Protein AF-A0A8J5SD14-F1 (afdb_monomer_lite)

Sequence (195 aa):
MPRPSCCPLAFASPPGALHLPRRRMASAPSRAFQLRLNPLTGDSEWLVVEETDGDGEASRSPPLPRQLLAATSYLDMLNDAARNSAFRRAIDAAITAPSSRVLDIGAGTGLLSMMAARALAAAGGETRGSVSACESYLPMGKLMRRVLRDNGMENKVKVIHKRSDELKFGHDLYSPADILVGSCFNPTATLDYWP

InterPro domains:
  IPR025799 Protein arginine N-methyltransferase [PTHR11006] (66-181)

Structure (mmCIF, N/CA/C/O backbone):
data_AF-A0A8J5SD14-F1
#
_entry.id   AF-A0A8J5SD14-F1
#
loop_
_atom_site.group_PDB
_atom_site.id
_atom_site.type_symbol
_atom_site.label_atom_id
_atom_site.label_alt_id
_atom_site.label_comp_id
_atom_site.label_asym_id
_atom_site.label_entity_id
_atom_site.label_seq_id
_atom_site.pdbx_PDB_ins_code
_atom_site.Cartn_x
_atom_site.Cartn_y
_atom_site.Cartn_z
_atom_site.occupancy
_atom_site.B_iso_or_equiv
_atom_site.auth_seq_id
_atom_site.auth_comp_id
_atom_site.auth_asym_id
_atom_site.auth_atom_id
_atom_site.pdbx_PDB_model_num
ATOM 1 N N . MET A 1 1 ? -29.979 -63.099 -18.973 1.00 47.84 1 MET A N 1
ATOM 2 C CA . MET A 1 1 ? -28.955 -63.475 -19.975 1.00 47.84 1 MET A CA 1
ATOM 3 C C . MET A 1 1 ? -29.628 -63.484 -21.335 1.00 47.84 1 MET A C 1
ATOM 5 O O . MET A 1 1 ? -30.674 -64.110 -21.445 1.00 47.84 1 MET A O 1
ATOM 9 N N . PRO A 1 2 ? -29.143 -62.668 -22.282 1.00 41.34 2 PRO A N 1
ATOM 10 C CA . PRO A 1 2 ? -28.244 -63.180 -23.321 1.00 41.34 2 PRO A CA 1
ATOM 11 C C . PRO A 1 2 ? -27.028 -62.261 -23.556 1.00 41.34 2 PRO A C 1
ATOM 13 O O . PRO A 1 2 ? -27.073 -61.065 -23.286 1.00 41.34 2 PRO A O 1
ATOM 16 N N . ARG A 1 3 ? -25.913 -62.837 -24.021 1.00 42.69 3 ARG A N 1
ATOM 17 C CA . ARG A 1 3 ? -24.699 -62.103 -24.421 1.00 42.69 3 ARG A CA 1
ATOM 18 C C . ARG A 1 3 ? -24.877 -61.537 -25.836 1.00 42.69 3 ARG A C 1
ATOM 20 O O . ARG A 1 3 ? -25.306 -62.305 -26.697 1.00 42.69 3 ARG A O 1
ATOM 27 N N . PRO A 1 4 ? -24.465 -60.293 -26.135 1.00 40.41 4 PRO A N 1
ATOM 28 C CA . PRO A 1 4 ? -24.284 -59.867 -27.509 1.00 40.41 4 PRO A CA 1
ATOM 29 C C . PRO A 1 4 ? -22.836 -60.089 -27.970 1.00 40.41 4 PRO A C 1
ATOM 31 O O . PRO A 1 4 ? -21.878 -59.555 -27.420 1.00 40.41 4 PRO A O 1
ATOM 34 N N . SER A 1 5 ? -22.756 -60.952 -28.978 1.00 42.19 5 SER A N 1
ATOM 35 C CA . SER A 1 5 ? -21.776 -61.095 -30.057 1.00 42.19 5 SER A CA 1
ATOM 36 C C . SER A 1 5 ? -20.749 -59.963 -30.250 1.00 42.19 5 SER A C 1
ATOM 38 O O . SER A 1 5 ? -21.114 -58.818 -30.509 1.00 42.19 5 SER A O 1
ATOM 40 N N . CYS A 1 6 ? -19.460 -60.327 -30.253 1.00 36.47 6 CYS A N 1
ATOM 41 C CA . CYS A 1 6 ? -18.374 -59.531 -30.833 1.00 36.47 6 CYS A CA 1
ATOM 42 C C . CYS A 1 6 ? -18.475 -59.542 -32.368 1.00 36.47 6 CYS A C 1
ATOM 44 O O . CYS A 1 6 ? -18.291 -60.590 -32.983 1.00 36.47 6 CYS A O 1
ATOM 46 N N . CYS A 1 7 ? -18.688 -58.378 -32.984 1.00 36.56 7 CYS A N 1
ATOM 47 C CA . CYS A 1 7 ? -18.379 -58.136 -34.396 1.00 36.56 7 CYS A CA 1
ATOM 48 C C . CYS A 1 7 ? -17.042 -57.378 -34.492 1.00 36.56 7 CYS A C 1
ATOM 50 O O . CYS A 1 7 ? -16.874 -56.387 -33.777 1.00 36.56 7 CYS A O 1
ATOM 52 N N . PRO A 1 8 ? -16.094 -57.786 -35.356 1.00 39.28 8 PRO A N 1
ATOM 53 C CA . PRO A 1 8 ? -14.848 -57.059 -35.543 1.00 39.28 8 PRO A CA 1
ATOM 54 C C . PRO A 1 8 ? -15.103 -55.883 -36.494 1.00 39.28 8 PRO A C 1
ATOM 56 O O . PRO A 1 8 ? -15.372 -56.081 -37.677 1.00 39.28 8 PRO A O 1
ATOM 59 N N . LEU A 1 9 ? -15.039 -54.650 -35.990 1.00 40.38 9 LEU A N 1
ATOM 60 C CA . LEU A 1 9 ? -15.003 -53.467 -36.850 1.00 40.38 9 LEU A CA 1
ATOM 61 C C . LEU A 1 9 ? -13.553 -53.197 -37.256 1.00 40.38 9 LEU A C 1
ATOM 63 O O . LEU A 1 9 ? -12.683 -52.964 -36.418 1.00 40.38 9 LEU A O 1
ATOM 67 N N . ALA A 1 10 ? -13.315 -53.276 -38.562 1.00 37.88 10 ALA A N 1
ATOM 68 C CA . ALA A 1 10 ? -12.058 -52.955 -39.212 1.00 37.88 10 ALA A CA 1
ATOM 69 C C . ALA A 1 10 ? -11.651 -51.497 -38.935 1.00 37.88 10 ALA A C 1
ATOM 71 O O . ALA A 1 10 ? -12.436 -50.572 -39.146 1.00 37.88 10 ALA A O 1
ATOM 72 N N . PHE A 1 11 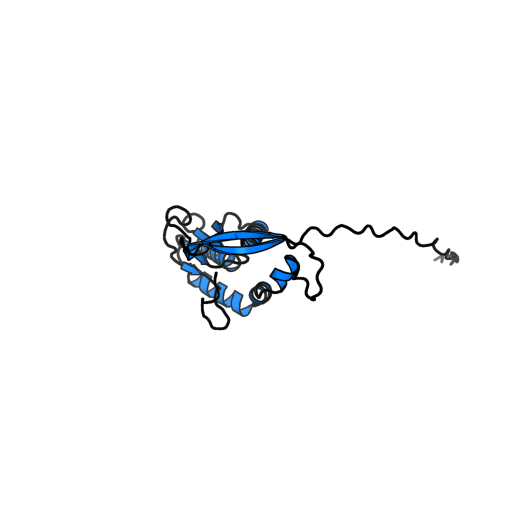? -10.410 -51.289 -38.492 1.00 35.28 11 PHE A N 1
ATOM 73 C CA . PHE A 1 11 ? -9.796 -49.965 -38.429 1.00 35.28 11 PHE A CA 1
ATOM 74 C C . PHE A 1 11 ? -9.414 -49.524 -39.846 1.00 35.28 11 PHE A C 1
ATOM 76 O O . PHE A 1 11 ? -8.509 -50.091 -40.455 1.00 35.28 11 PHE A O 1
ATOM 83 N N . ALA A 1 12 ? -10.098 -48.508 -40.367 1.00 41.50 12 ALA A N 1
ATOM 84 C CA . ALA A 1 12 ? -9.642 -47.772 -41.538 1.00 41.50 12 ALA A CA 1
ATOM 85 C C . ALA A 1 12 ? -8.604 -46.723 -41.098 1.00 41.50 12 ALA A C 1
ATOM 87 O O . ALA A 1 12 ? -8.858 -45.943 -40.179 1.00 41.50 12 ALA A O 1
ATOM 88 N N . SER A 1 13 ? -7.435 -46.708 -41.741 1.00 42.62 13 SER A N 1
ATOM 89 C CA . SER A 1 13 ? -6.399 -45.687 -41.530 1.00 42.62 13 SER A CA 1
ATOM 90 C C . SER A 1 13 ? -6.917 -44.288 -41.899 1.00 42.62 13 SER A C 1
ATOM 92 O O . SER A 1 13 ? -7.624 -44.158 -42.902 1.00 42.62 13 SER A O 1
ATOM 94 N N . PRO A 1 14 ? -6.566 -43.223 -41.153 1.00 44.38 14 PRO A N 1
ATOM 95 C CA . PRO A 1 14 ? -6.997 -41.874 -41.498 1.00 44.38 14 PRO A CA 1
ATOM 96 C C . PRO A 1 14 ? -6.269 -41.374 -42.761 1.00 44.38 14 PRO A C 1
ATOM 98 O O . PRO A 1 14 ? -5.087 -41.680 -42.949 1.00 44.38 14 PRO A O 1
ATOM 101 N N . PRO A 1 15 ? -6.940 -40.596 -43.632 1.00 42.03 15 PRO A N 1
ATOM 102 C CA . PRO A 1 15 ? -6.305 -39.983 -44.790 1.00 42.03 15 PRO A CA 1
ATOM 103 C C . PRO A 1 15 ? -5.309 -38.897 -44.354 1.00 42.03 15 PRO A C 1
ATOM 105 O O . PRO A 1 15 ? -5.473 -38.253 -43.318 1.00 42.03 15 PRO A O 1
ATOM 108 N N . GLY A 1 16 ? -4.251 -38.745 -45.155 1.00 40.22 16 GLY A N 1
ATOM 109 C CA . GLY A 1 16 ? -3.030 -38.001 -44.850 1.00 40.22 16 GLY A CA 1
ATOM 110 C C . GLY A 1 16 ? -3.217 -36.584 -44.303 1.00 40.22 16 GLY A C 1
ATOM 111 O O . GLY A 1 16 ? -4.113 -35.836 -44.692 1.00 40.22 16 GLY A O 1
ATOM 112 N N . ALA A 1 17 ? -2.303 -36.215 -43.405 1.00 43.94 17 ALA A N 1
ATOM 113 C CA . ALA A 1 17 ? -2.200 -34.892 -42.817 1.00 43.94 17 ALA A CA 1
ATOM 114 C C . ALA A 1 17 ? -2.016 -33.818 -43.902 1.00 43.94 17 ALA A C 1
ATOM 116 O O . ALA A 1 17 ? -0.954 -33.701 -44.513 1.00 43.94 17 ALA A O 1
ATOM 117 N N . LEU A 1 18 ? -3.044 -32.994 -44.103 1.00 43.66 18 LEU A N 1
ATOM 118 C CA . LEU A 1 18 ? -2.922 -31.732 -44.824 1.00 43.66 18 LEU A CA 1
ATOM 119 C C . LEU A 1 18 ? -1.996 -30.805 -44.021 1.00 43.66 18 LEU A C 1
ATOM 121 O O . LEU A 1 18 ? -2.358 -30.309 -42.954 1.00 43.66 18 LEU A O 1
ATOM 125 N N . HIS A 1 19 ? -0.779 -30.587 -44.521 1.00 43.84 19 HIS A N 1
ATOM 126 C CA . HIS A 1 19 ? 0.118 -29.546 -44.026 1.00 43.84 19 HIS A CA 1
ATOM 127 C C . HIS A 1 19 ? -0.488 -28.167 -44.318 1.00 43.84 19 HIS A C 1
ATOM 129 O O . HIS A 1 19 ? -0.375 -27.649 -45.428 1.00 43.84 19 HIS A O 1
ATOM 135 N N . LEU A 1 20 ? -1.119 -27.551 -43.313 1.00 42.06 20 LEU A N 1
ATOM 136 C CA . LEU A 1 20 ? -1.390 -26.117 -43.358 1.00 42.06 20 LEU A CA 1
ATOM 137 C C . LEU A 1 20 ? -0.058 -25.351 -43.283 1.00 42.06 20 LEU A C 1
ATOM 139 O O . LEU A 1 20 ? 0.741 -25.616 -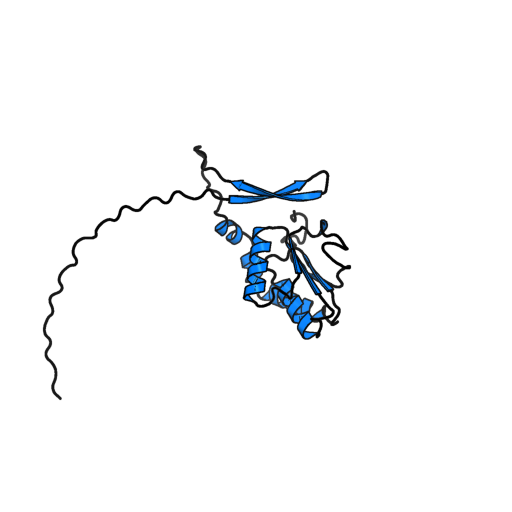42.378 1.00 42.06 20 LEU A O 1
ATOM 143 N N . PRO A 1 21 ? 0.189 -24.366 -44.164 1.00 38.66 21 PRO A N 1
ATOM 144 C CA . PRO A 1 21 ? 1.352 -23.507 -44.033 1.00 38.66 21 PRO A CA 1
ATOM 145 C C . PRO A 1 21 ? 1.216 -22.696 -42.742 1.00 38.66 21 PRO A C 1
ATOM 147 O O . PRO A 1 21 ? 0.260 -21.941 -42.544 1.00 38.66 21 PRO A O 1
ATOM 150 N N . ARG A 1 22 ? 2.185 -22.865 -41.840 1.00 46.81 22 ARG A N 1
ATOM 151 C CA . ARG A 1 22 ? 2.296 -22.098 -40.599 1.00 46.81 22 ARG A CA 1
ATOM 152 C C . ARG A 1 22 ? 2.549 -20.639 -40.977 1.00 46.81 22 ARG A C 1
ATOM 154 O O . ARG A 1 22 ? 3.673 -20.251 -41.283 1.00 46.81 22 ARG A O 1
ATOM 161 N N . ARG A 1 23 ? 1.484 -19.837 -41.003 1.00 42.69 23 ARG A N 1
ATOM 162 C CA . ARG A 1 23 ? 1.544 -18.395 -41.252 1.00 42.69 23 ARG A CA 1
ATOM 163 C C . ARG A 1 23 ? 2.490 -17.789 -40.211 1.00 42.69 23 ARG A C 1
ATOM 165 O O . ARG A 1 23 ? 2.174 -17.804 -39.022 1.00 42.69 23 ARG A O 1
ATOM 172 N N . ARG A 1 24 ? 3.665 -17.305 -40.638 1.00 45.25 24 ARG A N 1
ATOM 173 C CA . ARG A 1 24 ? 4.529 -16.463 -39.799 1.00 45.25 24 ARG A CA 1
ATOM 174 C C . ARG A 1 24 ? 3.684 -15.257 -39.396 1.00 45.25 24 ARG A C 1
ATOM 176 O O . ARG A 1 24 ? 3.379 -14.411 -40.232 1.00 45.25 24 ARG A O 1
ATOM 183 N N . MET A 1 25 ? 3.245 -15.217 -38.141 1.00 48.62 25 MET A N 1
ATOM 184 C CA . MET A 1 25 ? 2.795 -13.961 -37.563 1.00 48.62 25 MET A CA 1
ATOM 185 C C . MET A 1 25 ? 4.027 -13.072 -37.471 1.00 48.62 25 MET A C 1
ATOM 187 O O . MET A 1 25 ? 5.032 -13.491 -36.900 1.00 48.62 25 MET A O 1
ATOM 191 N N . ALA A 1 26 ? 3.965 -11.888 -38.078 1.00 52.38 26 ALA A N 1
ATOM 192 C CA . ALA A 1 26 ? 4.927 -10.840 -37.782 1.00 52.38 26 ALA A CA 1
ATOM 193 C C . ALA A 1 26 ? 4.910 -10.625 -36.262 1.00 52.38 26 ALA A C 1
ATOM 195 O O . ALA A 1 26 ? 3.835 -10.444 -35.679 1.00 52.38 26 ALA A O 1
ATOM 196 N N . SER A 1 27 ? 6.070 -10.737 -35.615 1.00 56.41 27 SER A N 1
ATOM 197 C CA . SER A 1 27 ? 6.222 -10.353 -34.217 1.00 56.41 27 SER A CA 1
ATOM 198 C C . SER A 1 27 ? 5.847 -8.879 -34.104 1.00 56.41 27 SER A C 1
ATOM 200 O O . SER A 1 27 ? 6.350 -8.041 -34.848 1.00 56.41 27 SER A O 1
ATOM 202 N N . ALA A 1 28 ? 4.916 -8.559 -33.206 1.00 54.84 28 ALA A N 1
ATOM 203 C CA . ALA A 1 28 ? 4.729 -7.172 -32.810 1.00 54.84 28 ALA A CA 1
ATOM 204 C C . ALA A 1 28 ? 6.035 -6.693 -32.151 1.00 54.84 28 ALA A C 1
ATOM 206 O O . ALA A 1 28 ? 6.620 -7.478 -31.395 1.00 54.84 28 ALA A O 1
ATOM 207 N N . PRO A 1 29 ? 6.489 -5.454 -32.413 1.00 56.19 29 PRO A N 1
ATOM 208 C CA . PRO A 1 29 ? 7.698 -4.934 -31.790 1.00 56.19 29 PRO A CA 1
ATOM 209 C C . PRO A 1 29 ? 7.571 -5.028 -30.267 1.00 56.19 29 PRO A C 1
ATOM 211 O O . PRO A 1 29 ? 6.524 -4.700 -29.691 1.00 56.19 29 PRO A O 1
ATOM 214 N N . SER A 1 30 ? 8.623 -5.532 -29.623 1.00 62.94 30 SER A N 1
ATOM 215 C CA . SER A 1 30 ? 8.698 -5.584 -28.167 1.00 62.94 30 SER A CA 1
ATOM 216 C C . SER A 1 30 ? 8.736 -4.149 -27.640 1.00 62.94 30 SER A C 1
ATOM 218 O O . SER A 1 30 ? 9.447 -3.291 -28.161 1.00 62.94 30 SER A O 1
ATOM 220 N N . ARG A 1 31 ? 7.888 -3.857 -26.651 1.00 69.81 31 ARG A N 1
ATOM 221 C CA . ARG A 1 31 ? 7.782 -2.534 -26.028 1.00 69.81 31 ARG A CA 1
ATOM 222 C C . ARG A 1 31 ? 8.265 -2.634 -24.595 1.00 69.81 31 ARG A C 1
ATOM 224 O O . ARG A 1 31 ? 7.604 -3.274 -23.773 1.00 69.81 31 ARG A O 1
ATOM 231 N N . ALA A 1 32 ? 9.380 -1.984 -24.300 1.00 70.50 32 ALA A N 1
ATOM 232 C CA . ALA A 1 32 ? 9.896 -1.827 -22.951 1.00 70.50 32 ALA A CA 1
ATOM 233 C C . ALA A 1 32 ? 9.471 -0.470 -22.372 1.00 70.50 32 ALA A C 1
ATOM 235 O O . ALA A 1 32 ? 9.240 0.494 -23.100 1.00 70.50 32 ALA A O 1
ATOM 236 N N . PHE A 1 33 ? 9.351 -0.397 -21.047 1.00 74.06 33 PHE A N 1
ATOM 237 C CA . PHE A 1 33 ? 9.114 0.855 -20.332 1.00 74.06 33 PHE A CA 1
ATOM 238 C C . PHE A 1 33 ? 10.381 1.217 -19.569 1.00 74.06 33 PHE A C 1
ATOM 240 O O . PHE A 1 33 ? 10.824 0.433 -18.730 1.00 74.06 33 PHE A O 1
ATOM 247 N N . GLN A 1 34 ? 10.936 2.394 -19.837 1.00 76.06 34 GLN A N 1
ATOM 248 C CA . GLN A 1 34 ? 12.103 2.910 -19.132 1.00 76.06 34 GLN A CA 1
ATOM 249 C C . GLN A 1 34 ? 11.709 4.130 -18.302 1.00 76.06 34 GLN A C 1
ATOM 251 O O . GLN A 1 34 ? 11.107 5.065 -18.830 1.00 76.06 34 GLN A O 1
ATOM 256 N N . LEU A 1 35 ? 12.067 4.118 -17.015 1.00 77.12 35 LEU A N 1
ATOM 257 C CA . LEU A 1 35 ? 11.948 5.294 -16.159 1.00 77.12 35 LEU A CA 1
ATOM 258 C C . LEU A 1 35 ? 13.106 6.241 -16.441 1.00 77.12 35 LEU A C 1
ATOM 260 O O . LEU A 1 35 ? 14.268 5.826 -16.445 1.00 77.12 35 LEU A O 1
ATOM 264 N N . ARG A 1 36 ? 12.796 7.511 -16.664 1.00 80.50 36 ARG A N 1
ATOM 265 C CA . ARG A 1 36 ? 13.777 8.583 -16.801 1.00 80.50 36 ARG A CA 1
ATOM 266 C C . ARG A 1 36 ? 13.498 9.626 -15.738 1.00 80.50 36 ARG A C 1
ATOM 268 O O . ARG A 1 36 ? 12.381 10.112 -15.631 1.00 80.50 36 ARG A O 1
ATOM 275 N N . LEU A 1 37 ? 14.525 9.952 -14.964 1.00 82.12 37 LEU A N 1
ATOM 276 C CA . LEU A 1 37 ? 14.473 11.018 -13.974 1.00 82.12 37 LEU A CA 1
ATOM 277 C C . LEU A 1 37 ? 14.949 12.321 -14.619 1.00 82.12 37 LEU A C 1
ATOM 279 O O . LEU A 1 37 ? 16.025 12.352 -15.224 1.00 82.12 37 LEU A O 1
ATOM 283 N N . ASN A 1 38 ? 14.173 13.392 -14.481 1.00 79.94 38 ASN A N 1
ATOM 284 C CA . ASN A 1 38 ? 14.598 14.726 -14.871 1.00 79.94 38 ASN A CA 1
ATOM 285 C C . ASN A 1 38 ? 15.589 15.268 -13.822 1.00 79.94 38 ASN A C 1
ATOM 287 O O . ASN A 1 38 ? 15.195 15.494 -12.678 1.00 79.94 38 ASN A O 1
ATOM 291 N N . PRO A 1 39 ? 16.861 15.530 -14.178 1.00 80.81 39 PRO A N 1
ATOM 292 C CA . PRO A 1 39 ? 17.869 15.953 -13.206 1.00 80.81 39 PRO A CA 1
ATOM 293 C C . PRO A 1 39 ? 17.658 17.380 -12.678 1.00 80.81 39 PRO A C 1
ATOM 295 O O . PRO A 1 39 ? 18.268 17.748 -11.680 1.00 80.81 39 PRO A O 1
ATOM 298 N N . LEU A 1 40 ? 16.835 18.195 -13.347 1.00 81.38 40 LEU A N 1
ATOM 299 C CA . LEU A 1 40 ? 16.580 19.585 -12.967 1.00 81.38 40 LEU A CA 1
ATOM 300 C C . LEU A 1 40 ? 15.342 19.726 -12.081 1.00 81.38 40 LEU A C 1
ATOM 302 O O . LEU A 1 40 ? 15.337 20.559 -11.179 1.00 81.38 40 LEU A O 1
ATOM 306 N N . THR A 1 41 ? 14.294 18.943 -12.349 1.00 82.88 41 THR A N 1
ATOM 307 C CA . THR A 1 41 ? 13.024 19.044 -11.610 1.00 82.88 41 THR A CA 1
ATOM 308 C C . THR A 1 41 ? 12.841 17.940 -10.575 1.00 82.88 41 THR A C 1
ATOM 310 O O . THR A 1 41 ? 12.064 18.117 -9.642 1.00 82.88 41 THR A O 1
ATOM 313 N N . GLY A 1 42 ? 13.551 16.817 -10.717 1.00 78.56 42 GLY A N 1
ATOM 314 C CA . GLY A 1 42 ? 13.334 15.609 -9.921 1.00 78.56 42 GLY A CA 1
ATOM 315 C C . GLY A 1 42 ? 12.095 14.809 -10.333 1.00 78.56 42 GLY A C 1
ATOM 316 O O . GLY A 1 42 ? 11.850 13.764 -9.746 1.00 78.56 42 GLY A O 1
ATOM 317 N N . ASP A 1 43 ? 11.331 15.264 -11.333 1.00 77.56 43 ASP A N 1
ATOM 318 C CA . ASP A 1 43 ? 10.158 14.535 -11.822 1.00 77.56 43 ASP A CA 1
ATOM 319 C C . ASP A 1 43 ? 10.573 13.352 -12.707 1.00 77.56 43 ASP A C 1
ATOM 321 O O . ASP A 1 43 ? 11.546 13.429 -13.466 1.00 77.56 43 ASP A O 1
ATOM 325 N N . SER A 1 44 ? 9.787 12.281 -12.671 1.00 80.50 44 SER A N 1
ATOM 326 C CA . SER A 1 44 ? 10.024 11.080 -13.466 1.00 80.50 44 SER A CA 1
ATOM 327 C C . SER A 1 44 ? 9.070 10.951 -14.652 1.00 80.50 44 SER A C 1
ATOM 329 O O . SER A 1 44 ? 7.867 11.196 -14.549 1.00 80.50 44 SER A O 1
ATOM 331 N N . GLU A 1 45 ? 9.592 10.481 -15.784 1.00 82.75 45 GLU A N 1
ATOM 332 C CA . GLU A 1 45 ? 8.833 10.183 -17.000 1.00 82.75 45 GLU A CA 1
ATOM 333 C C . GLU A 1 45 ? 9.023 8.721 -17.439 1.00 82.75 45 GLU A C 1
ATOM 335 O O . GLU A 1 45 ? 10.108 8.147 -17.326 1.00 82.75 45 GLU A O 1
ATOM 340 N N . TRP A 1 46 ? 7.956 8.100 -17.956 1.00 77.00 46 TRP A N 1
ATOM 341 C CA . TRP A 1 46 ? 8.006 6.750 -18.526 1.00 77.00 46 TRP A CA 1
ATOM 342 C C . TRP A 1 46 ? 8.101 6.817 -20.044 1.00 77.00 46 TRP A C 1
ATOM 344 O O . TRP A 1 46 ? 7.128 7.170 -20.712 1.00 77.00 46 TRP A O 1
ATOM 354 N N . LEU A 1 47 ? 9.242 6.406 -20.591 1.00 80.56 47 LEU A N 1
ATOM 355 C CA . LEU A 1 47 ? 9.433 6.266 -22.029 1.00 80.56 47 LEU A CA 1
ATOM 356 C C . LEU A 1 47 ? 9.048 4.857 -22.480 1.00 80.56 47 LEU A C 1
ATOM 358 O O . LEU A 1 47 ? 9.422 3.865 -21.849 1.00 80.56 47 LEU A O 1
ATOM 362 N N . VAL A 1 48 ? 8.308 4.772 -23.586 1.00 79.25 48 VAL A N 1
ATOM 363 C CA . VAL A 1 48 ? 8.071 3.508 -24.290 1.00 79.25 48 VAL A CA 1
ATOM 364 C C . VAL A 1 48 ? 9.187 3.344 -25.308 1.00 79.25 48 VAL A C 1
ATOM 366 O O . VAL A 1 48 ? 9.242 4.083 -26.287 1.00 79.25 48 VAL A O 1
ATOM 369 N N . VAL A 1 49 ? 10.078 2.392 -25.061 1.00 78.31 49 VAL A N 1
ATOM 370 C CA . VAL A 1 49 ? 11.155 2.040 -25.985 1.00 78.31 49 VAL A CA 1
ATOM 371 C C . VAL A 1 49 ? 10.646 0.902 -26.862 1.00 78.31 49 VAL A C 1
ATOM 373 O O . VAL A 1 49 ? 10.303 -0.169 -26.358 1.00 78.31 49 VAL A O 1
ATOM 376 N N . GLU A 1 50 ? 10.535 1.156 -28.165 1.00 77.44 50 GLU A N 1
ATOM 377 C CA . GLU A 1 50 ? 10.267 0.112 -29.152 1.00 77.44 50 GLU A CA 1
ATOM 378 C C . GLU A 1 50 ? 11.594 -0.562 -29.506 1.00 77.44 50 GLU A C 1
ATOM 380 O O . GLU A 1 50 ? 12.519 0.080 -30.002 1.00 77.44 50 GLU A O 1
ATOM 385 N N . GLU A 1 51 ? 11.707 -1.852 -29.214 1.00 59.91 51 GLU A N 1
ATOM 386 C CA . GLU A 1 51 ? 12.857 -2.652 -29.617 1.00 59.91 51 GLU A CA 1
ATOM 387 C C . GLU A 1 51 ? 12.667 -3.025 -31.092 1.00 59.91 51 GLU A C 1
ATOM 389 O O . GLU A 1 51 ? 11.820 -3.852 -31.439 1.00 59.91 51 GLU A O 1
ATOM 394 N N . THR A 1 52 ? 13.410 -2.365 -31.980 1.00 46.44 52 THR A N 1
ATOM 395 C CA . THR A 1 52 ? 13.525 -2.777 -33.381 1.00 46.44 52 THR A CA 1
ATOM 396 C C . THR A 1 52 ? 14.538 -3.910 -33.483 1.00 46.44 52 THR A C 1
ATOM 398 O O . THR A 1 52 ? 15.672 -3.746 -33.031 1.00 46.44 52 THR A O 1
ATOM 401 N N . ASP A 1 53 ? 14.144 -5.025 -34.101 1.00 46.75 53 ASP A N 1
ATOM 402 C CA . ASP A 1 53 ? 15.041 -6.113 -34.503 1.00 46.75 53 ASP A CA 1
ATOM 403 C C . ASP A 1 53 ? 16.053 -5.561 -35.528 1.00 46.75 53 ASP A C 1
ATOM 405 O O . ASP A 1 53 ? 15.794 -5.535 -36.727 1.00 46.75 53 ASP A O 1
ATOM 409 N N . GLY A 1 54 ? 17.162 -4.998 -35.045 1.00 42.38 54 GLY A N 1
ATOM 410 C CA . GLY A 1 54 ? 18.251 -4.482 -35.867 1.00 42.38 54 GLY A CA 1
ATOM 411 C C . GLY A 1 54 ? 19.250 -5.589 -36.178 1.00 42.38 54 GLY A C 1
ATOM 412 O O . GLY A 1 54 ? 19.850 -6.164 -35.271 1.00 42.38 54 GLY A O 1
ATOM 413 N N . ASP A 1 55 ? 19.421 -5.873 -37.463 1.00 40.12 55 ASP A N 1
ATOM 414 C CA . ASP A 1 55 ? 20.332 -6.873 -38.012 1.00 40.12 55 ASP A CA 1
ATOM 415 C C . ASP A 1 55 ? 21.794 -6.547 -37.640 1.00 40.12 55 ASP A C 1
ATOM 417 O O . ASP A 1 55 ? 22.441 -5.697 -38.249 1.00 40.12 55 ASP A O 1
ATOM 421 N N . GLY A 1 56 ? 22.331 -7.212 -36.617 1.00 38.59 56 GLY A N 1
ATOM 422 C CA . GLY A 1 56 ? 23.728 -7.073 -36.208 1.00 38.59 56 GLY A CA 1
ATOM 423 C C . GLY A 1 56 ? 24.107 -8.119 -35.165 1.00 38.59 56 GLY A C 1
ATOM 424 O O . GLY A 1 56 ? 23.531 -8.171 -34.082 1.00 38.59 56 GLY A O 1
ATOM 425 N N . GLU A 1 57 ? 25.053 -8.989 -35.510 1.00 43.03 57 GLU A N 1
ATOM 426 C CA . GLU A 1 57 ? 25.540 -10.090 -34.678 1.00 43.03 57 GLU A CA 1
ATOM 427 C C . GLU A 1 57 ? 26.050 -9.625 -33.299 1.00 43.03 57 GLU A C 1
ATOM 429 O O . GLU A 1 57 ? 27.166 -9.136 -33.171 1.00 43.03 57 GLU A O 1
ATOM 434 N N . ALA A 1 58 ? 25.254 -9.846 -32.249 1.00 37.69 58 ALA A N 1
ATOM 435 C CA . ALA A 1 58 ? 25.705 -10.225 -30.907 1.00 37.69 58 ALA A CA 1
ATOM 436 C C . ALA A 1 58 ? 24.496 -10.670 -30.067 1.00 37.69 58 ALA A C 1
ATOM 438 O O . ALA A 1 58 ? 23.677 -9.882 -29.606 1.00 37.69 58 ALA A O 1
ATOM 439 N N . SER A 1 59 ? 24.397 -11.984 -29.892 1.00 47.69 59 SER A N 1
ATOM 440 C CA 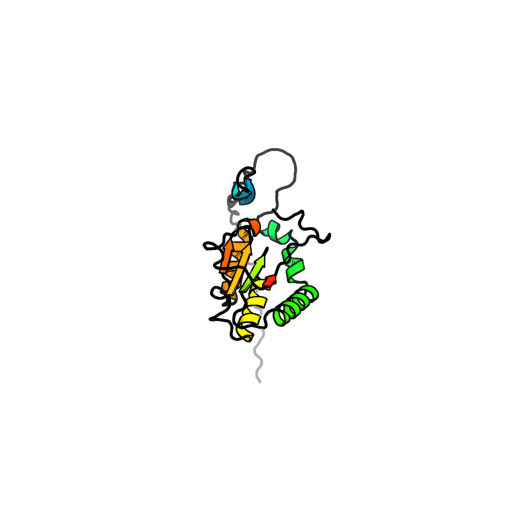. SER A 1 59 ? 23.450 -12.717 -29.050 1.00 47.69 59 SER A CA 1
ATOM 441 C C . SER A 1 59 ? 23.148 -12.058 -27.692 1.00 47.69 59 SER A C 1
ATOM 443 O O . SER A 1 59 ? 23.994 -12.052 -26.797 1.00 47.69 59 SER A O 1
ATOM 445 N N . ARG A 1 60 ? 21.910 -11.576 -27.525 1.00 42.88 60 ARG A N 1
ATOM 446 C CA . ARG A 1 60 ? 20.957 -11.928 -26.449 1.00 42.88 60 ARG A CA 1
ATOM 447 C C . ARG A 1 60 ? 19.708 -11.066 -26.624 1.00 42.88 60 ARG A C 1
ATOM 449 O O . ARG A 1 60 ? 19.707 -9.898 -26.257 1.00 42.88 60 ARG A O 1
ATOM 456 N N . SER A 1 61 ? 18.647 -11.645 -27.184 1.00 43.06 61 SER A N 1
ATOM 457 C CA . SER A 1 61 ? 17.324 -11.017 -27.191 1.00 43.06 61 SER A CA 1
ATOM 458 C C . SER A 1 61 ? 16.969 -10.571 -25.763 1.00 43.06 61 SER A C 1
ATOM 460 O O . SER A 1 61 ? 17.051 -11.408 -24.854 1.00 43.06 61 SER A O 1
ATOM 462 N N . PRO A 1 62 ? 16.613 -9.297 -25.521 1.00 45.78 62 PRO A N 1
ATOM 463 C CA . PRO A 1 62 ? 16.104 -8.894 -24.219 1.00 45.78 62 PRO A CA 1
ATOM 464 C C . PRO A 1 62 ? 14.803 -9.666 -23.925 1.00 45.78 62 PRO A C 1
ATOM 466 O O . PRO A 1 62 ? 14.077 -10.042 -24.854 1.00 45.78 62 PRO A O 1
ATOM 469 N N . PRO A 1 63 ? 14.507 -9.995 -22.655 1.00 45.62 63 PRO A N 1
ATOM 470 C CA . PRO A 1 63 ? 13.341 -10.804 -22.336 1.00 45.62 63 PRO A CA 1
ATOM 471 C C . PRO A 1 63 ? 12.063 -10.040 -22.693 1.00 45.62 63 PRO A C 1
ATOM 473 O O . PRO A 1 63 ? 11.938 -8.857 -22.380 1.00 45.62 63 PRO A O 1
ATOM 476 N N . LEU A 1 64 ? 11.077 -10.735 -23.271 1.00 48.16 64 LEU A N 1
ATOM 477 C CA . LEU A 1 64 ? 9.733 -10.192 -23.508 1.00 48.16 64 LEU A CA 1
ATOM 478 C C . LEU A 1 64 ? 9.194 -9.504 -22.233 1.00 48.16 64 LEU A C 1
ATOM 480 O O . LEU A 1 64 ? 9.465 -9.987 -21.133 1.00 48.16 64 LEU A O 1
ATOM 484 N N . PRO A 1 65 ? 8.316 -8.486 -22.315 1.00 50.72 65 PRO A N 1
ATOM 485 C CA . PRO A 1 65 ? 7.774 -7.807 -21.128 1.00 50.72 65 PRO A CA 1
ATOM 486 C C . PRO A 1 65 ? 7.132 -8.749 -20.088 1.00 50.72 65 PRO A C 1
ATOM 488 O O . PRO A 1 65 ? 7.150 -8.474 -18.890 1.00 50.72 65 PRO A O 1
ATOM 491 N N . ARG A 1 66 ? 6.601 -9.904 -20.527 1.00 49.56 66 ARG A N 1
ATOM 492 C CA . ARG A 1 66 ? 6.135 -10.987 -19.634 1.00 49.56 66 ARG A CA 1
ATOM 493 C C . ARG A 1 66 ? 7.269 -11.696 -18.883 1.00 49.56 66 ARG A C 1
ATOM 495 O O . ARG A 1 66 ? 7.071 -12.085 -17.738 1.00 49.56 66 ARG A O 1
ATOM 502 N N . GLN A 1 67 ? 8.422 -11.887 -19.516 1.00 50.97 67 GLN A N 1
ATOM 503 C CA . GLN A 1 67 ? 9.617 -12.459 -18.894 1.00 50.97 67 GLN A CA 1
ATOM 504 C C . GLN A 1 67 ? 10.300 -11.463 -17.952 1.00 50.97 67 GLN A C 1
ATOM 506 O O . GLN A 1 67 ? 10.878 -11.898 -16.964 1.00 50.97 67 GLN A O 1
ATOM 511 N N . LEU A 1 68 ? 10.180 -10.152 -18.191 1.00 55.97 68 LEU A N 1
ATOM 512 C CA . LEU A 1 68 ? 10.787 -9.141 -17.323 1.00 55.97 68 LEU A CA 1
ATOM 513 C C . LEU A 1 68 ? 10.216 -9.187 -15.899 1.00 55.97 68 LEU A C 1
ATOM 515 O O . LEU A 1 68 ? 10.982 -9.193 -14.948 1.00 55.97 68 LEU A O 1
ATOM 519 N N . LEU A 1 69 ? 8.892 -9.318 -15.742 1.00 55.62 69 LEU A N 1
ATOM 520 C CA . LEU A 1 69 ? 8.268 -9.492 -14.420 1.00 55.62 69 LEU A CA 1
ATOM 521 C C . LEU A 1 69 ? 8.666 -10.819 -13.762 1.00 55.62 69 LEU A C 1
ATOM 523 O O . LEU A 1 69 ? 8.915 -10.849 -12.562 1.00 55.62 69 LEU A O 1
ATOM 527 N N . ALA A 1 70 ? 8.760 -11.904 -14.534 1.00 55.84 70 ALA A N 1
ATOM 528 C CA . ALA A 1 70 ? 9.205 -13.201 -14.020 1.00 55.84 70 ALA A CA 1
ATOM 529 C C . ALA A 1 70 ? 10.689 -13.210 -13.603 1.00 55.84 70 ALA A C 1
ATOM 531 O O . ALA A 1 70 ? 11.083 -14.047 -12.802 1.00 55.84 70 ALA A O 1
ATOM 532 N N . ALA A 1 71 ? 11.496 -12.285 -14.132 1.00 58.75 71 ALA A N 1
ATOM 533 C CA . ALA A 1 71 ? 12.898 -12.093 -13.766 1.00 58.75 71 ALA A CA 1
ATOM 534 C C . ALA A 1 71 ? 13.095 -11.152 -12.560 1.00 58.75 71 ALA A C 1
ATOM 536 O O . ALA A 1 71 ? 14.222 -10.972 -12.103 1.00 58.75 71 ALA A O 1
ATOM 537 N N . THR A 1 72 ? 12.024 -10.541 -12.045 1.00 71.44 72 THR A N 1
ATOM 538 C CA . THR A 1 72 ? 12.069 -9.760 -10.799 1.00 71.44 72 THR A CA 1
ATOM 539 C C . THR A 1 72 ? 11.830 -10.649 -9.581 1.00 71.44 72 THR A C 1
ATOM 541 O O . THR A 1 72 ? 11.226 -11.715 -9.677 1.00 71.44 72 THR A O 1
ATOM 544 N N . SER A 1 73 ? 12.180 -10.146 -8.399 1.00 79.12 73 SER A N 1
ATOM 545 C CA . SER A 1 73 ? 11.873 -10.788 -7.118 1.00 79.12 73 SER A CA 1
ATOM 546 C C . SER A 1 73 ? 10.392 -10.710 -6.706 1.00 79.12 73 SER A C 1
ATOM 548 O O . SER A 1 73 ? 10.044 -11.190 -5.628 1.00 79.12 73 SER A O 1
ATOM 550 N N . TYR A 1 74 ? 9.489 -10.12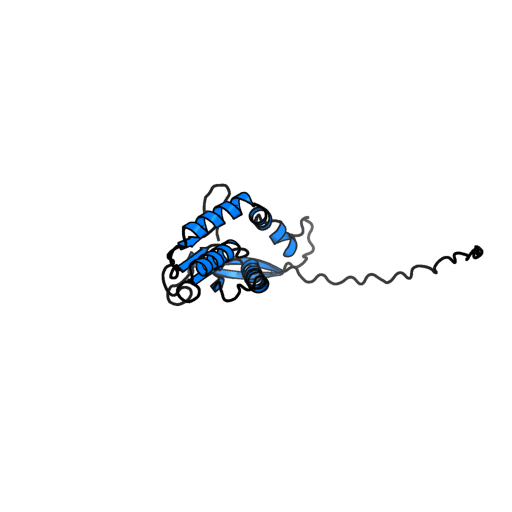3 -7.514 1.00 83.44 74 TYR A N 1
ATOM 551 C CA . TYR A 1 74 ? 8.077 -9.968 -7.131 1.00 83.44 74 TYR A CA 1
ATOM 552 C C . TYR A 1 74 ? 7.407 -11.309 -6.819 1.00 83.44 74 TYR A C 1
ATOM 554 O O . TYR A 1 74 ? 6.671 -11.400 -5.839 1.00 83.44 74 TYR A O 1
ATOM 562 N N . LEU A 1 75 ? 7.654 -12.348 -7.624 1.00 86.50 75 LEU A N 1
ATOM 563 C CA . LEU A 1 75 ? 7.028 -13.654 -7.412 1.00 86.50 75 LEU A CA 1
ATOM 564 C C . LEU A 1 75 ? 7.547 -14.333 -6.138 1.00 86.50 75 LEU A C 1
ATOM 566 O O . LEU A 1 75 ? 6.749 -14.875 -5.374 1.00 86.50 75 LEU A O 1
ATOM 570 N N . ASP A 1 76 ? 8.850 -14.244 -5.877 1.00 88.38 76 ASP A N 1
ATOM 571 C CA . ASP A 1 76 ? 9.462 -14.782 -4.660 1.00 88.38 76 ASP A CA 1
ATOM 572 C C . ASP A 1 76 ? 8.905 -14.080 -3.417 1.00 88.38 76 ASP A C 1
ATOM 574 O O . ASP A 1 76 ? 8.445 -14.734 -2.483 1.00 88.38 76 ASP A O 1
ATOM 578 N N . MET A 1 77 ? 8.827 -12.744 -3.441 1.00 90.12 77 MET A N 1
ATOM 579 C CA . MET A 1 77 ? 8.240 -11.957 -2.352 1.00 90.12 77 MET A CA 1
ATOM 580 C C . MET A 1 77 ? 6.760 -12.277 -2.111 1.00 90.12 77 MET A C 1
ATOM 582 O O . MET A 1 77 ? 6.305 -12.238 -0.967 1.00 90.12 77 MET A O 1
ATOM 586 N N . LEU A 1 78 ? 5.995 -12.568 -3.168 1.00 91.62 78 LEU A N 1
ATOM 587 C CA . LEU A 1 78 ? 4.587 -12.959 -3.056 1.00 91.62 78 LEU A CA 1
ATOM 588 C C . LEU A 1 78 ? 4.418 -14.362 -2.472 1.00 91.62 78 LEU A C 1
ATOM 590 O O . LEU A 1 78 ? 3.477 -14.578 -1.709 1.00 91.62 78 LEU A O 1
ATOM 594 N N . ASN A 1 79 ? 5.319 -15.288 -2.797 1.00 93.00 79 ASN A N 1
ATOM 595 C CA . ASN A 1 79 ? 5.287 -16.662 -2.296 1.00 93.00 79 ASN A CA 1
ATOM 596 C C . ASN A 1 79 ? 5.923 -16.823 -0.904 1.00 93.00 79 ASN A C 1
ATOM 598 O O . ASN A 1 79 ? 5.747 -17.866 -0.273 1.00 93.00 79 ASN A O 1
ATOM 602 N N . ASP A 1 80 ? 6.609 -15.803 -0.385 1.00 95.12 80 ASP A N 1
ATOM 603 C CA . ASP A 1 80 ? 7.149 -15.804 0.975 1.00 95.12 80 ASP A CA 1
ATOM 604 C C . ASP A 1 80 ? 6.035 -15.648 2.030 1.00 95.12 80 ASP A C 1
ATOM 606 O O . ASP A 1 80 ? 5.646 -14.553 2.454 1.00 95.12 80 ASP A O 1
ATOM 610 N N . ALA A 1 81 ? 5.504 -16.788 2.474 1.00 96.19 81 ALA A N 1
ATOM 611 C CA . ALA A 1 81 ? 4.445 -16.852 3.474 1.00 96.19 81 ALA A CA 1
ATOM 612 C C . ALA A 1 81 ? 4.871 -16.295 4.843 1.00 96.19 81 ALA A C 1
ATOM 614 O O . ALA A 1 81 ? 4.041 -15.708 5.547 1.00 96.19 81 ALA A O 1
ATOM 615 N N . ALA A 1 82 ? 6.140 -16.458 5.231 1.00 97.06 82 ALA A N 1
ATOM 616 C CA . ALA A 1 82 ? 6.642 -15.986 6.518 1.00 97.06 82 ALA A CA 1
ATOM 617 C C . ALA A 1 82 ? 6.691 -14.453 6.545 1.00 97.06 82 ALA A C 1
ATOM 619 O O . ALA A 1 82 ? 6.134 -13.838 7.463 1.00 97.06 82 ALA A O 1
ATOM 620 N N . ARG A 1 83 ? 7.250 -13.843 5.492 1.00 94.94 83 ARG A N 1
ATOM 621 C CA . ARG A 1 83 ? 7.240 -12.393 5.263 1.00 94.94 83 ARG A CA 1
ATOM 622 C C . ARG A 1 83 ? 5.819 -11.842 5.250 1.00 94.94 83 ARG A C 1
ATOM 624 O O . ARG A 1 83 ? 5.510 -10.923 6.007 1.00 94.94 83 ARG A O 1
ATOM 631 N N . ASN A 1 84 ? 4.936 -12.423 4.438 1.00 96.88 84 ASN A N 1
ATOM 632 C CA . ASN A 1 84 ? 3.557 -11.949 4.300 1.00 96.88 84 ASN A CA 1
ATOM 633 C C . ASN A 1 84 ? 2.786 -12.028 5.627 1.00 96.88 84 ASN A C 1
ATOM 635 O O . ASN A 1 84 ? 2.036 -11.113 5.969 1.00 96.88 84 ASN A O 1
ATOM 639 N N . SER A 1 85 ? 3.008 -13.087 6.409 1.00 97.94 85 SER A N 1
ATOM 640 C CA . SER A 1 85 ? 2.406 -13.238 7.738 1.00 97.94 85 SER A CA 1
ATOM 641 C C . SER A 1 85 ? 2.945 -12.212 8.735 1.00 97.94 85 SER A C 1
ATOM 643 O O . SER A 1 85 ? 2.182 -11.692 9.548 1.00 97.94 85 SER A O 1
ATOM 645 N N . ALA A 1 86 ? 4.243 -11.901 8.683 1.00 97.88 86 ALA A N 1
ATOM 646 C CA . ALA A 1 86 ? 4.849 -10.884 9.538 1.00 97.88 86 ALA A CA 1
ATOM 647 C C . ALA A 1 86 ? 4.290 -9.485 9.237 1.00 97.88 86 ALA A C 1
ATOM 649 O O . ALA A 1 86 ? 3.842 -8.808 10.163 1.00 97.88 86 ALA A O 1
ATOM 650 N N . PHE A 1 87 ? 4.220 -9.098 7.957 1.00 97.69 87 PHE A N 1
ATOM 651 C CA . PHE A 1 87 ? 3.581 -7.845 7.546 1.00 97.69 87 PHE A CA 1
ATOM 652 C C . PHE A 1 87 ? 2.122 -7.789 7.975 1.00 97.69 87 PHE A C 1
ATOM 654 O O . PHE A 1 87 ? 1.698 -6.786 8.540 1.00 97.69 87 PHE A O 1
ATOM 661 N N . ARG A 1 88 ? 1.360 -8.871 7.767 1.00 98.12 88 ARG A N 1
ATOM 662 C CA . ARG A 1 88 ? -0.051 -8.898 8.153 1.00 98.12 88 ARG A CA 1
ATOM 663 C C . ARG A 1 88 ? -0.236 -8.619 9.644 1.00 98.12 88 ARG A C 1
ATOM 665 O O . ARG A 1 88 ? -1.028 -7.752 9.992 1.00 98.12 88 ARG A O 1
ATOM 672 N N . ARG A 1 89 ? 0.523 -9.302 10.508 1.00 98.44 89 ARG A N 1
ATOM 673 C CA . ARG A 1 89 ? 0.464 -9.080 11.963 1.00 98.44 89 ARG A CA 1
ATOM 674 C C . ARG A 1 89 ? 0.843 -7.651 12.344 1.00 98.44 89 ARG A C 1
ATOM 676 O O . ARG A 1 89 ? 0.185 -7.063 13.192 1.00 98.44 89 ARG A O 1
ATOM 683 N N . ALA A 1 90 ? 1.887 -7.099 11.727 1.00 98.31 90 ALA A N 1
ATOM 684 C CA . ALA A 1 90 ? 2.323 -5.733 12.001 1.00 98.31 90 ALA A CA 1
ATOM 685 C C . ALA A 1 90 ? 1.269 -4.697 11.574 1.00 98.31 90 ALA A C 1
ATOM 687 O O . ALA A 1 90 ? 0.985 -3.771 12.326 1.00 98.31 90 ALA A O 1
ATOM 688 N N . ILE A 1 91 ? 0.653 -4.883 10.404 1.00 98.38 91 ILE A N 1
ATOM 689 C CA . ILE A 1 91 ? -0.411 -4.016 9.883 1.00 98.38 91 ILE A CA 1
ATOM 690 C C . ILE A 1 91 ? -1.650 -4.077 10.781 1.00 98.38 91 ILE A C 1
ATOM 692 O O . ILE A 1 91 ? -2.164 -3.030 11.170 1.00 98.38 91 ILE A O 1
ATOM 696 N N . ASP A 1 92 ? -2.096 -5.283 11.144 1.00 97.94 92 ASP A N 1
ATOM 697 C CA . ASP A 1 92 ? -3.247 -5.475 12.033 1.00 97.94 92 ASP A CA 1
ATOM 698 C C . ASP A 1 92 ? -2.999 -4.835 13.415 1.00 97.94 92 ASP A C 1
ATOM 700 O O . ASP A 1 92 ? -3.912 -4.268 14.004 1.00 97.94 92 ASP A O 1
ATOM 704 N N . ALA A 1 93 ? -1.761 -4.881 13.922 1.00 97.88 93 ALA A N 1
ATOM 705 C CA . ALA A 1 93 ? -1.393 -4.253 15.192 1.00 97.88 93 ALA A CA 1
ATOM 706 C C . ALA A 1 93 ? -1.257 -2.722 15.106 1.00 97.88 93 ALA A C 1
ATOM 708 O O . ALA A 1 93 ? -1.513 -2.031 16.090 1.00 97.88 93 ALA A O 1
ATOM 709 N N . ALA A 1 94 ? -0.836 -2.183 13.959 1.00 97.88 94 ALA A N 1
ATOM 710 C CA . ALA A 1 94 ? -0.647 -0.746 13.769 1.00 97.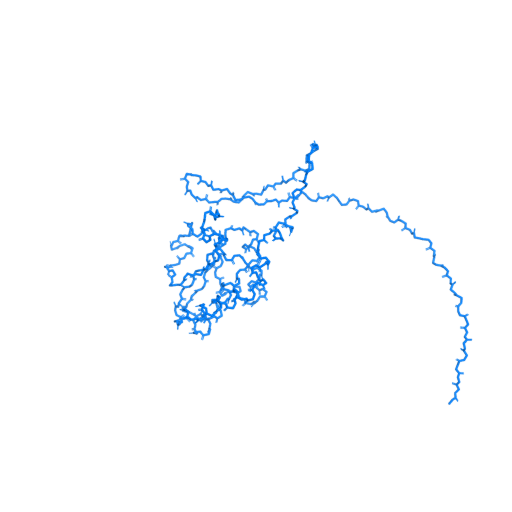88 94 ALA A CA 1
ATOM 711 C C . ALA A 1 94 ? -1.972 -0.005 13.528 1.00 97.88 94 ALA A C 1
ATOM 713 O O . ALA A 1 94 ? -2.153 1.119 14.001 1.00 97.88 94 ALA A O 1
ATOM 714 N N . ILE A 1 95 ? -2.908 -0.620 12.799 1.00 97.62 95 ILE A N 1
ATOM 715 C CA . ILE A 1 95 ? -4.197 -0.012 12.448 1.00 97.62 95 ILE A CA 1
ATOM 716 C C . ILE A 1 95 ? -5.205 -0.291 13.562 1.00 97.62 95 ILE A C 1
ATOM 718 O O . ILE A 1 95 ? -5.970 -1.250 13.523 1.00 97.62 95 ILE A O 1
ATOM 722 N N . THR A 1 96 ? -5.198 0.574 14.571 1.00 93.81 96 THR A N 1
ATOM 723 C CA . THR A 1 96 ? -6.090 0.466 15.736 1.00 93.81 96 THR A CA 1
ATOM 724 C C . THR A 1 96 ? -7.264 1.439 15.688 1.00 93.81 96 THR A C 1
ATOM 726 O O . THR A 1 96 ? -8.288 1.196 16.324 1.00 93.81 96 THR A O 1
ATOM 729 N N . ALA A 1 97 ? -7.141 2.537 14.935 1.00 95.38 97 ALA A N 1
ATOM 730 C CA . ALA A 1 97 ? -8.151 3.582 14.872 1.00 95.38 97 ALA A CA 1
ATOM 731 C C . ALA A 1 97 ? -8.959 3.515 13.560 1.00 95.38 97 ALA A C 1
ATOM 733 O O . ALA A 1 97 ? -8.374 3.411 12.480 1.00 95.38 97 ALA A O 1
ATOM 734 N N . PRO A 1 98 ? -10.292 3.710 13.603 1.00 95.88 98 PRO A N 1
ATOM 735 C CA . PRO A 1 98 ? -11.117 3.795 12.395 1.00 95.88 98 PRO A CA 1
ATOM 736 C C . PRO A 1 98 ? -10.729 4.966 11.475 1.00 95.88 98 PRO A C 1
ATOM 738 O O . PRO A 1 98 ? -11.077 4.989 10.301 1.00 95.88 98 PRO A O 1
ATOM 741 N N . SER A 1 99 ? -10.041 5.980 12.003 1.00 96.69 99 SER A N 1
ATOM 742 C CA . SER A 1 99 ? -9.585 7.150 11.246 1.00 96.69 99 SER A CA 1
ATOM 743 C C . SER A 1 99 ? -8.145 7.042 10.743 1.00 96.69 99 SER A C 1
ATOM 745 O O . SER A 1 99 ? -7.615 8.038 10.258 1.00 96.69 99 SER A O 1
ATOM 747 N N . SER A 1 100 ? -7.493 5.881 10.874 1.00 97.00 100 SER A N 1
ATOM 748 C CA . SER A 1 100 ? -6.114 5.696 10.418 1.00 97.00 100 SER A CA 1
ATOM 749 C C . SER A 1 100 ? -5.976 5.947 8.913 1.00 97.00 100 SER A C 1
ATOM 751 O O . SER A 1 100 ? -6.746 5.436 8.093 1.00 97.00 100 SER A O 1
ATOM 753 N N . ARG A 1 101 ? -4.957 6.726 8.546 1.00 96.94 101 ARG A N 1
ATOM 754 C CA . ARG A 1 101 ? -4.557 6.992 7.161 1.00 96.94 101 ARG A CA 1
ATOM 755 C C . ARG A 1 101 ? -3.266 6.245 6.869 1.00 96.94 101 ARG A C 1
ATOM 757 O O . ARG A 1 101 ? -2.241 6.506 7.494 1.00 96.94 101 ARG A O 1
ATOM 764 N N . VAL A 1 102 ? -3.321 5.322 5.921 1.00 97.94 102 VAL A N 1
ATOM 765 C CA . VAL A 1 102 ? -2.205 4.442 5.571 1.00 97.94 102 VAL A CA 1
ATOM 766 C C . VAL A 1 102 ? -1.654 4.826 4.204 1.00 97.94 102 VAL A C 1
ATOM 768 O O . VAL A 1 102 ? -2.426 5.033 3.264 1.00 97.94 102 VAL A O 1
ATOM 771 N N . LEU A 1 103 ? -0.329 4.891 4.085 1.00 97.88 103 LEU A N 1
ATOM 772 C CA . LEU A 1 103 ? 0.375 5.041 2.813 1.00 97.88 103 LEU A CA 1
ATOM 773 C C . LEU A 1 103 ? 1.293 3.836 2.570 1.00 97.88 103 LEU A C 1
ATOM 775 O O . LEU A 1 103 ? 2.185 3.573 3.370 1.00 97.88 103 LEU A O 1
ATOM 779 N N . ASP A 1 104 ? 1.069 3.133 1.461 1.00 97.62 104 ASP A N 1
ATOM 780 C CA . ASP A 1 104 ? 1.904 2.032 0.968 1.00 97.62 104 ASP A CA 1
ATOM 781 C C . ASP A 1 104 ? 2.872 2.545 -0.114 1.00 97.62 104 ASP A C 1
ATOM 783 O O . ASP A 1 104 ? 2.429 2.983 -1.182 1.00 97.62 104 ASP A O 1
ATOM 787 N N . ILE A 1 105 ? 4.179 2.535 0.165 1.00 95.50 105 ILE A N 1
ATOM 788 C CA . ILE A 1 105 ? 5.236 2.982 -0.756 1.00 95.50 105 ILE A CA 1
ATOM 789 C C . ILE A 1 105 ? 5.852 1.790 -1.485 1.00 95.50 105 ILE A C 1
ATOM 791 O O . ILE A 1 105 ? 6.325 0.839 -0.860 1.00 95.50 105 ILE A O 1
ATOM 795 N N . GLY A 1 106 ? 5.915 1.883 -2.818 1.00 92.62 106 GLY A N 1
ATOM 796 C CA . GLY A 1 106 ? 6.405 0.793 -3.662 1.00 92.62 106 GLY A CA 1
ATOM 797 C C . GLY A 1 106 ? 5.426 -0.376 -3.632 1.00 92.62 106 GLY A C 1
ATOM 798 O O . GLY A 1 106 ? 5.810 -1.515 -3.366 1.00 92.62 106 GLY A O 1
ATOM 799 N N . ALA A 1 107 ? 4.140 -0.069 -3.829 1.00 95.06 107 ALA A N 1
ATOM 800 C CA . ALA A 1 107 ? 3.042 -0.988 -3.544 1.00 95.06 107 ALA A CA 1
ATOM 801 C C . ALA A 1 107 ? 3.074 -2.277 -4.390 1.00 95.06 107 ALA A C 1
ATOM 803 O O . ALA A 1 107 ? 2.461 -3.282 -4.013 1.00 95.06 107 ALA A O 1
ATOM 804 N N . GLY A 1 108 ? 3.774 -2.288 -5.528 1.00 93.69 108 GLY A N 1
ATOM 805 C CA . GLY A 1 108 ? 3.926 -3.451 -6.389 1.00 93.69 108 GLY A CA 1
ATOM 806 C C . GLY A 1 108 ? 2.573 -3.967 -6.866 1.00 93.69 108 GLY A C 1
ATOM 807 O O . GLY A 1 108 ? 1.886 -3.318 -7.648 1.00 93.69 108 GLY A O 1
ATOM 808 N N . THR A 1 109 ? 2.182 -5.161 -6.415 1.00 94.88 109 THR A N 1
ATOM 809 C CA . THR A 1 109 ? 0.865 -5.757 -6.710 1.00 94.88 109 THR A CA 1
ATOM 810 C C . THR A 1 109 ? -0.270 -5.234 -5.827 1.00 94.88 109 THR A C 1
ATOM 812 O O . THR A 1 109 ? -1.429 -5.561 -6.082 1.00 94.88 109 THR A O 1
ATOM 815 N N . GLY A 1 110 ? 0.039 -4.454 -4.789 1.00 96.69 110 GLY A N 1
ATOM 816 C CA . GLY A 1 110 ? -0.915 -3.951 -3.802 1.00 96.69 110 GLY A CA 1
ATOM 817 C C . GLY A 1 110 ? -1.220 -4.928 -2.665 1.00 96.69 110 GLY A C 1
ATOM 818 O O . GLY A 1 110 ? -2.231 -4.764 -1.985 1.00 96.69 110 GLY A O 1
ATOM 819 N N . LEU A 1 111 ? -0.392 -5.957 -2.441 1.00 97.50 111 LEU A N 1
ATOM 820 C CA . LEU A 1 111 ? -0.634 -6.945 -1.380 1.00 97.50 111 LEU A CA 1
ATOM 821 C C . LEU A 1 111 ? -0.741 -6.292 0.008 1.00 97.50 111 LEU A C 1
ATOM 823 O O . LEU A 1 111 ? -1.697 -6.561 0.737 1.00 97.50 111 LEU A O 1
ATOM 827 N N . LEU A 1 112 ? 0.211 -5.424 0.361 1.00 98.12 112 LEU A N 1
ATOM 828 C CA . LEU A 1 112 ? 0.234 -4.757 1.666 1.00 98.12 112 LEU A CA 1
ATOM 829 C C . LEU A 1 112 ? -0.908 -3.741 1.790 1.00 98.12 112 LEU A C 1
ATOM 831 O O . LEU A 1 112 ? -1.616 -3.742 2.794 1.00 98.12 112 LEU A O 1
ATOM 835 N N . SER A 1 113 ? -1.181 -2.978 0.730 1.00 98.31 113 SER A N 1
ATOM 836 C CA . SER A 1 113 ? -2.377 -2.133 0.616 1.00 98.31 113 SER A CA 1
ATOM 837 C C . SER A 1 113 ? -3.684 -2.893 0.877 1.00 98.31 113 SER A C 1
ATOM 839 O O . SER A 1 113 ? -4.551 -2.409 1.605 1.00 98.31 113 SER A O 1
ATOM 841 N N . MET A 1 114 ? -3.842 -4.104 0.329 1.00 98.56 114 MET A N 1
ATOM 842 C CA . MET A 1 114 ? -5.023 -4.936 0.585 1.00 98.56 114 MET A CA 1
ATOM 843 C C . MET A 1 114 ? -5.082 -5.431 2.035 1.00 98.56 114 MET A C 1
ATOM 845 O O . MET A 1 114 ? -6.166 -5.484 2.616 1.00 98.56 114 MET A O 1
ATOM 849 N N . MET A 1 115 ? -3.945 -5.776 2.647 1.00 98.44 115 MET A N 1
ATOM 850 C CA . MET A 1 115 ? -3.902 -6.109 4.076 1.00 98.44 115 MET A CA 1
ATOM 851 C C . MET A 1 115 ? -4.331 -4.908 4.929 1.00 98.44 115 MET A C 1
ATOM 853 O O . MET A 1 115 ? -5.199 -5.059 5.786 1.00 98.44 115 MET A O 1
ATOM 857 N N . ALA A 1 116 ? -3.806 -3.716 4.636 1.00 98.38 116 ALA A N 1
ATOM 858 C CA . ALA A 1 116 ? -4.148 -2.483 5.339 1.00 98.38 116 ALA A CA 1
ATOM 859 C C . ALA A 1 116 ? -5.629 -2.119 5.196 1.00 98.38 116 ALA A C 1
ATOM 861 O O . ALA A 1 116 ? -6.283 -1.797 6.182 1.00 98.38 116 ALA A O 1
ATOM 862 N N . ALA A 1 117 ? -6.196 -2.233 3.994 1.00 98.19 117 ALA A N 1
ATOM 863 C CA . ALA A 1 117 ? -7.610 -1.950 3.770 1.00 98.19 117 ALA A CA 1
ATOM 864 C C . ALA A 1 117 ? -8.532 -2.939 4.503 1.00 98.19 117 ALA A C 1
ATOM 866 O O . ALA A 1 117 ? -9.592 -2.541 4.982 1.00 98.19 117 ALA A O 1
ATOM 867 N N . ARG A 1 118 ? -8.129 -4.211 4.643 1.00 97.94 118 ARG A N 1
ATOM 868 C CA . ARG A 1 118 ? -8.863 -5.200 5.455 1.00 97.94 118 ARG A CA 1
ATOM 869 C C . ARG A 1 118 ? -8.775 -4.891 6.947 1.00 97.94 118 ARG A C 1
ATOM 871 O O . ARG A 1 118 ? -9.790 -4.974 7.627 1.00 97.94 118 ARG A O 1
ATOM 878 N N . ALA A 1 119 ? -7.594 -4.530 7.442 1.00 98.06 119 ALA A N 1
ATOM 879 C CA . ALA A 1 119 ? -7.399 -4.148 8.838 1.00 98.06 119 ALA A CA 1
ATOM 880 C C . ALA A 1 119 ? -8.190 -2.876 9.190 1.00 98.06 119 ALA A C 1
ATOM 882 O O . ALA A 1 119 ? -8.892 -2.838 10.195 1.00 98.06 119 ALA A O 1
ATOM 883 N N . LEU A 1 120 ? -8.170 -1.873 8.307 1.00 98.06 120 LEU A N 1
ATOM 884 C CA . LEU A 1 120 ? -8.950 -0.649 8.473 1.00 98.06 120 LEU A CA 1
ATOM 885 C C . LEU A 1 120 ? -10.459 -0.926 8.482 1.00 98.06 120 LEU A C 1
ATOM 887 O O . LEU A 1 120 ? -11.175 -0.370 9.310 1.00 98.06 120 LEU A O 1
ATOM 891 N N . ALA A 1 121 ? -10.937 -1.807 7.599 1.00 97.00 121 ALA A N 1
ATOM 892 C CA . ALA A 1 121 ? -12.328 -2.253 7.602 1.00 97.00 121 ALA A CA 1
ATOM 893 C C . ALA A 1 121 ? -12.702 -2.980 8.905 1.00 97.00 121 ALA A C 1
ATOM 895 O O . ALA A 1 121 ? -13.739 -2.705 9.500 1.00 97.00 121 ALA A O 1
ATOM 896 N N . ALA A 1 122 ? -11.828 -3.855 9.411 1.00 96.88 122 ALA A N 1
ATOM 897 C CA . ALA A 1 122 ? -12.038 -4.526 10.695 1.00 96.88 122 ALA A CA 1
ATOM 898 C C . ALA A 1 122 ? -12.099 -3.540 11.878 1.00 96.88 122 ALA A C 1
ATOM 900 O O . ALA A 1 122 ? -12.834 -3.777 12.834 1.00 96.88 122 ALA A O 1
ATOM 901 N N . ALA A 1 123 ? -11.385 -2.415 11.791 1.00 96.25 123 ALA A N 1
ATOM 902 C CA . ALA A 1 123 ? -11.476 -1.310 12.743 1.00 96.25 123 ALA A CA 1
ATOM 903 C C . ALA A 1 123 ? -12.708 -0.399 12.523 1.00 96.25 123 ALA A C 1
ATOM 905 O O . ALA A 1 123 ? -12.857 0.592 13.233 1.00 96.25 123 ALA A O 1
ATOM 906 N N . GLY A 1 124 ? -13.587 -0.688 11.554 1.00 95.25 124 GLY A N 1
ATOM 907 C CA . GLY A 1 124 ? -14.764 0.128 11.216 1.00 95.25 124 GLY A CA 1
ATOM 908 C C . GLY A 1 124 ? -14.425 1.451 10.521 1.00 95.25 124 GLY A C 1
ATOM 909 O O . GLY A 1 124 ? -15.152 2.440 10.648 1.00 95.25 124 GLY A O 1
ATOM 910 N N . GLY A 1 125 ? -13.269 1.508 9.858 1.00 92.38 125 GLY A N 1
ATOM 911 C CA . GLY A 1 125 ? -12.686 2.723 9.305 1.00 92.38 125 GLY A CA 1
ATOM 912 C C . GLY A 1 125 ? -13.064 3.057 7.866 1.00 92.38 125 GLY A C 1
ATOM 913 O O . GLY A 1 125 ? -12.505 4.000 7.313 1.00 92.38 125 GLY A O 1
ATOM 914 N N . GLU A 1 126 ? -13.997 2.347 7.227 1.00 87.56 126 GLU A N 1
ATOM 915 C CA . GLU A 1 126 ? -14.294 2.519 5.795 1.00 87.56 126 GLU A CA 1
ATOM 916 C C . GLU A 1 126 ? -14.767 3.924 5.404 1.00 87.56 126 GLU A C 1
ATOM 918 O O . GLU A 1 126 ? -14.645 4.299 4.240 1.00 87.56 126 GLU A O 1
ATOM 923 N N . THR A 1 127 ? -15.327 4.685 6.347 1.00 88.62 127 THR A N 1
ATOM 924 C CA . THR A 1 127 ? -15.842 6.044 6.110 1.00 88.62 127 THR A CA 1
ATOM 925 C C . THR A 1 127 ? -14.933 7.146 6.650 1.00 88.62 127 THR A C 1
ATOM 927 O O . THR A 1 127 ? -15.147 8.315 6.332 1.00 88.62 127 THR A O 1
ATOM 930 N N . ARG A 1 128 ? -13.944 6.804 7.486 1.00 92.12 128 ARG A N 1
ATOM 931 C CA . ARG A 1 128 ? -13.144 7.778 8.253 1.00 92.12 128 ARG A CA 1
ATOM 932 C C . ARG A 1 128 ? -11.646 7.654 8.025 1.00 92.12 128 ARG A C 1
ATOM 934 O O . ARG A 1 128 ? -10.938 8.647 8.174 1.00 92.12 128 ARG A O 1
ATOM 941 N N . GLY A 1 129 ? -11.167 6.461 7.709 1.00 95.75 129 GLY A N 1
ATOM 942 C CA . GLY A 1 129 ? -9.782 6.199 7.368 1.00 95.75 129 GLY A CA 1
ATOM 943 C C . GLY A 1 129 ? -9.586 6.128 5.863 1.00 95.75 129 GLY A C 1
ATOM 944 O O . GLY A 1 129 ? -10.522 6.240 5.069 1.00 95.75 129 GLY A O 1
ATOM 945 N N . SER A 1 130 ? -8.339 5.941 5.454 1.00 97.00 130 SER A N 1
ATOM 946 C CA . SER A 1 130 ? -8.021 5.736 4.043 1.00 97.00 130 SER A CA 1
ATOM 947 C C . SER A 1 130 ? -6.749 4.926 3.866 1.00 97.00 130 SER A C 1
ATOM 949 O O . SER A 1 130 ? -5.861 4.940 4.716 1.00 97.00 130 SER A O 1
ATOM 951 N N . VAL A 1 131 ? -6.660 4.238 2.730 1.00 98.06 131 VAL A N 1
ATOM 952 C CA . VAL A 1 131 ? -5.441 3.573 2.274 1.00 98.06 131 VAL A CA 1
ATOM 953 C C . VAL A 1 131 ? -5.078 4.155 0.918 1.00 98.06 131 VAL A C 1
ATOM 955 O O . VAL A 1 131 ? -5.880 4.118 -0.017 1.00 98.06 131 VAL A O 1
ATOM 958 N N . SER A 1 132 ? -3.880 4.716 0.817 1.00 97.88 132 SER A N 1
ATOM 959 C CA . SER A 1 132 ? -3.293 5.181 -0.438 1.00 97.88 132 SER A CA 1
ATOM 960 C C . SER A 1 132 ? -2.059 4.350 -0.756 1.00 97.88 132 SER A C 1
ATOM 962 O O . SER A 1 132 ? -1.327 3.955 0.144 1.00 97.88 132 SER A O 1
ATOM 964 N N . ALA A 1 133 ? -1.827 4.093 -2.034 1.00 97.69 133 ALA A N 1
ATOM 965 C CA . ALA A 1 133 ? -0.720 3.283 -2.516 1.00 97.69 133 ALA A CA 1
ATOM 966 C C . ALA A 1 133 ? 0.003 4.041 -3.623 1.00 97.69 133 ALA A C 1
ATOM 968 O O . ALA A 1 133 ? -0.657 4.479 -4.569 1.00 97.69 133 ALA A O 1
ATOM 969 N N . CYS A 1 134 ? 1.325 4.187 -3.536 1.00 95.94 134 CYS A N 1
ATOM 970 C CA . CYS A 1 134 ? 2.125 4.719 -4.633 1.00 95.94 134 CYS A CA 1
ATOM 971 C C . CYS A 1 134 ? 3.016 3.639 -5.252 1.00 95.94 134 CYS A C 1
ATOM 973 O O . CYS A 1 134 ? 3.740 2.919 -4.564 1.00 95.94 134 CYS A O 1
ATOM 975 N N . GLU A 1 135 ? 2.957 3.538 -6.573 1.00 94.25 135 GLU A N 1
ATOM 976 C CA . GLU A 1 135 ? 3.791 2.646 -7.373 1.00 94.25 135 GLU A CA 1
ATOM 977 C C . GLU A 1 135 ? 4.279 3.443 -8.572 1.00 94.25 135 GLU A C 1
ATOM 979 O O . GLU A 1 135 ? 3.448 3.973 -9.310 1.00 94.25 135 GLU A O 1
ATOM 984 N N . SER A 1 136 ? 5.595 3.547 -8.758 1.00 90.38 136 SER A N 1
ATOM 985 C CA . SER A 1 136 ? 6.174 4.305 -9.863 1.00 90.38 136 SER A CA 1
ATOM 986 C C . SER A 1 136 ? 6.171 3.482 -11.148 1.00 90.38 136 SER A C 1
ATOM 988 O O . SER A 1 136 ? 5.920 4.049 -12.209 1.00 90.38 136 SER A O 1
ATOM 990 N N . TYR A 1 137 ? 6.362 2.160 -11.094 1.00 87.31 137 TYR A N 1
ATOM 991 C CA . TYR A 1 137 ? 6.459 1.305 -12.274 1.00 87.31 137 TYR A CA 1
ATOM 992 C C . TYR A 1 137 ? 5.102 1.094 -12.951 1.00 87.31 137 TYR A C 1
ATOM 994 O O . TYR A 1 137 ? 4.237 0.361 -12.471 1.00 87.31 137 TYR A O 1
ATOM 1002 N N . LEU A 1 138 ? 4.913 1.719 -14.121 1.00 85.69 138 LEU A N 1
ATOM 1003 C CA . LEU A 1 138 ? 3.625 1.759 -14.831 1.00 85.69 138 LEU A CA 1
ATOM 1004 C C . LEU A 1 138 ? 2.978 0.375 -15.058 1.00 85.69 138 LEU A C 1
ATOM 1006 O O . LEU A 1 138 ? 1.774 0.241 -14.802 1.00 85.69 138 LEU A O 1
ATOM 1010 N N . PRO A 1 139 ? 3.699 -0.666 -15.528 1.00 87.25 139 PRO A N 1
ATOM 1011 C CA . PRO A 1 139 ? 3.141 -2.010 -15.650 1.00 87.25 139 PRO A CA 1
ATOM 1012 C C . PRO A 1 139 ? 2.623 -2.564 -14.321 1.00 87.25 139 PRO A C 1
ATOM 1014 O O . PRO A 1 139 ? 1.543 -3.157 -14.297 1.00 87.25 139 PRO A O 1
ATOM 1017 N N . MET A 1 140 ? 3.329 -2.310 -13.216 1.00 89.62 140 MET A N 1
ATOM 1018 C CA . MET A 1 140 ? 2.908 -2.740 -11.883 1.00 89.62 140 MET A CA 1
ATOM 1019 C C . MET A 1 140 ? 1.720 -1.937 -11.368 1.00 89.62 140 MET A C 1
ATOM 1021 O O . MET A 1 140 ? 0.753 -2.536 -10.914 1.00 89.62 140 MET A O 1
ATOM 1025 N N . GLY A 1 141 ? 1.689 -0.617 -11.559 1.00 91.88 141 GLY A N 1
ATOM 1026 C CA . GLY A 1 141 ? 0.517 0.195 -11.218 1.00 91.88 141 GLY A CA 1
ATOM 1027 C C . GLY A 1 141 ? -0.753 -0.242 -11.969 1.00 91.88 141 GLY A C 1
ATOM 1028 O O . GLY A 1 141 ? -1.853 -0.251 -11.409 1.00 91.88 141 GLY A O 1
ATOM 1029 N N . LYS A 1 142 ? -0.620 -0.662 -13.237 1.00 92.56 142 LYS A N 1
ATOM 1030 C CA . LYS A 1 142 ? -1.722 -1.262 -14.015 1.00 92.56 142 LYS A CA 1
ATOM 1031 C C . LYS A 1 142 ? -2.123 -2.638 -13.481 1.00 92.56 142 LYS A C 1
ATOM 1033 O O . LYS A 1 142 ? -3.319 -2.908 -13.361 1.00 92.56 142 LYS A O 1
ATOM 1038 N N . LEU A 1 143 ? -1.147 -3.489 -13.160 1.00 94.00 143 LEU A N 1
ATOM 1039 C CA . LEU A 1 143 ? -1.394 -4.801 -12.567 1.00 94.00 143 LEU A CA 1
ATOM 1040 C C . LEU A 1 143 ? -2.112 -4.673 -11.219 1.00 94.00 143 LEU A C 1
ATOM 1042 O O . LEU A 1 143 ? -3.136 -5.318 -11.025 1.00 94.00 143 LEU A O 1
ATOM 1046 N N . MET A 1 144 ? -1.638 -3.800 -10.331 1.00 96.38 144 MET A N 1
ATOM 1047 C CA . MET A 1 144 ? -2.230 -3.544 -9.019 1.00 96.38 144 MET A CA 1
ATOM 1048 C C . MET A 1 144 ? -3.697 -3.139 -9.124 1.00 96.38 144 MET A C 1
ATOM 1050 O O . MET A 1 144 ? -4.532 -3.718 -8.439 1.00 96.38 144 MET A O 1
ATOM 1054 N N . ARG A 1 145 ? -4.051 -2.201 -10.016 1.00 97.56 145 ARG A N 1
ATOM 1055 C CA . ARG A 1 145 ? -5.462 -1.830 -10.234 1.00 97.56 145 ARG A CA 1
ATOM 1056 C C . ARG A 1 145 ? -6.327 -3.036 -10.600 1.00 97.56 145 ARG A C 1
ATOM 1058 O O . ARG A 1 145 ? -7.423 -3.189 -10.067 1.00 97.56 145 ARG A O 1
ATOM 1065 N N . ARG A 1 146 ? -5.824 -3.919 -11.468 1.00 97.62 146 ARG A N 1
ATOM 1066 C CA . ARG A 1 146 ? -6.522 -5.161 -11.818 1.00 97.62 146 ARG A CA 1
ATOM 1067 C C . ARG A 1 146 ? -6.645 -6.102 -10.620 1.00 97.62 146 ARG A C 1
ATOM 1069 O O . ARG A 1 146 ? -7.740 -6.584 -10.366 1.00 97.62 146 ARG A O 1
ATOM 1076 N N . VAL A 1 147 ? -5.561 -6.324 -9.877 1.00 97.69 147 VAL A N 1
ATOM 1077 C CA . VAL A 1 147 ? -5.556 -7.172 -8.673 1.00 97.69 147 VAL A CA 1
ATOM 1078 C C . VAL A 1 147 ? -6.567 -6.661 -7.645 1.00 97.69 147 VAL A C 1
ATOM 1080 O O . VAL A 1 147 ? -7.354 -7.450 -7.128 1.00 97.69 147 VAL A O 1
ATOM 1083 N N . LEU A 1 148 ? -6.599 -5.351 -7.389 1.00 98.38 148 LEU A N 1
ATOM 1084 C CA . LEU A 1 148 ? -7.553 -4.731 -6.470 1.00 98.38 148 LEU A CA 1
ATOM 1085 C C . LEU A 1 148 ? -8.995 -4.963 -6.919 1.00 98.38 148 LEU A C 1
ATOM 1087 O O . LEU A 1 148 ? -9.821 -5.383 -6.111 1.00 98.38 148 LEU A O 1
ATOM 1091 N N . ARG A 1 149 ? -9.300 -4.736 -8.199 1.00 98.38 149 ARG A N 1
ATOM 1092 C CA . ARG A 1 149 ? -10.636 -4.981 -8.752 1.00 98.38 149 ARG A CA 1
ATOM 1093 C C . ARG A 1 149 ? -11.047 -6.443 -8.650 1.00 98.38 149 ARG A C 1
ATOM 1095 O O . ARG A 1 149 ? -12.140 -6.724 -8.171 1.00 98.38 149 ARG A O 1
ATOM 1102 N N . ASP A 1 150 ? -10.163 -7.360 -9.033 1.00 98.31 150 ASP A N 1
ATOM 1103 C CA . ASP A 1 150 ? -10.424 -8.802 -8.995 1.00 98.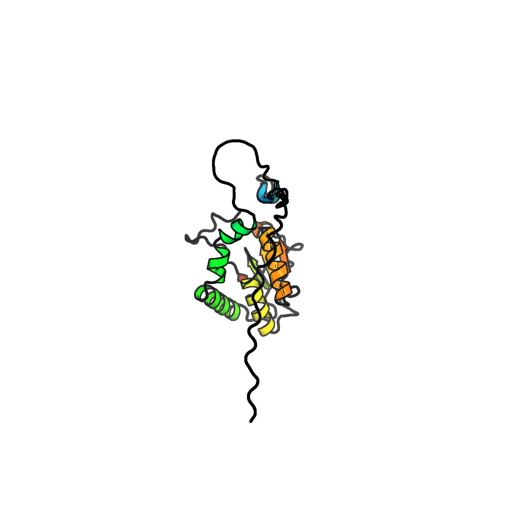31 150 ASP A CA 1
ATOM 1104 C C . ASP A 1 150 ? -10.629 -9.304 -7.542 1.00 98.31 150 ASP A C 1
ATOM 1106 O O . ASP A 1 150 ? -11.263 -10.332 -7.326 1.00 98.31 150 ASP A O 1
ATOM 1110 N N . ASN A 1 151 ? -10.166 -8.546 -6.537 1.00 97.94 151 ASN A N 1
ATOM 1111 C CA . ASN A 1 151 ? -10.403 -8.790 -5.108 1.00 97.94 151 ASN A CA 1
ATOM 1112 C C . ASN A 1 151 ? -11.550 -7.948 -4.502 1.00 97.94 151 ASN A C 1
ATOM 1114 O O . ASN A 1 151 ? -11.758 -7.995 -3.291 1.00 97.94 151 ASN A O 1
ATOM 1118 N N . GLY A 1 152 ? -12.284 -7.157 -5.296 1.00 97.88 152 GLY A N 1
ATOM 1119 C CA . GLY A 1 152 ? -13.372 -6.296 -4.805 1.00 97.88 152 GLY A CA 1
ATOM 1120 C C . GLY A 1 152 ? -12.907 -5.089 -3.975 1.00 97.88 152 GLY A C 1
ATOM 1121 O O . GLY A 1 152 ? -13.675 -4.531 -3.194 1.00 97.88 152 GLY A O 1
ATOM 1122 N N . MET A 1 153 ? -11.644 -4.683 -4.122 1.00 97.81 153 MET A N 1
ATOM 1123 C CA . MET A 1 153 ? -10.980 -3.647 -3.319 1.00 97.81 153 MET A CA 1
ATOM 1124 C C . MET A 1 153 ? -10.595 -2.396 -4.123 1.00 97.81 153 MET A C 1
ATOM 1126 O O . MET A 1 153 ? -9.904 -1.525 -3.600 1.00 97.81 153 MET A O 1
ATOM 1130 N N . GLU A 1 154 ? -11.057 -2.268 -5.369 1.00 96.19 154 GLU A N 1
ATOM 1131 C CA . GLU A 1 154 ? -10.763 -1.118 -6.245 1.00 96.19 154 GLU A CA 1
ATOM 1132 C C . GLU A 1 154 ? -11.136 0.229 -5.606 1.00 96.19 154 GLU A C 1
ATOM 1134 O O . GLU A 1 154 ? -10.376 1.186 -5.693 1.00 96.19 154 GLU A O 1
ATOM 1139 N N . ASN A 1 155 ? -12.251 0.277 -4.871 1.00 95.50 155 ASN A N 1
ATOM 1140 C CA . ASN A 1 155 ? -12.720 1.486 -4.183 1.00 95.50 155 ASN A CA 1
ATOM 1141 C C . ASN A 1 155 ? -12.200 1.618 -2.741 1.00 95.50 155 ASN A C 1
ATOM 1143 O O . ASN A 1 155 ? -12.633 2.505 -2.010 1.00 95.50 155 ASN A O 1
ATOM 1147 N N . LYS A 1 156 ? -11.328 0.708 -2.290 1.00 97.19 156 LYS A N 1
ATOM 1148 C CA . LYS A 1 156 ? -10.788 0.695 -0.918 1.00 97.19 156 LYS A CA 1
ATOM 1149 C C . LYS A 1 156 ? -9.361 1.233 -0.835 1.00 97.19 156 LYS A C 1
ATOM 1151 O O . LYS A 1 156 ? -8.924 1.604 0.249 1.00 97.19 156 LYS A O 1
ATOM 1156 N N . VAL A 1 157 ? -8.649 1.271 -1.960 1.00 97.69 157 VAL A N 1
ATOM 1157 C CA . VAL A 1 157 ? -7.254 1.712 -2.041 1.00 97.69 157 VAL A CA 1
ATOM 1158 C C . VAL A 1 157 ? -7.122 2.769 -3.132 1.00 97.69 157 VAL A C 1
ATOM 1160 O O . VAL A 1 157 ? -7.379 2.498 -4.304 1.00 97.69 157 VAL A O 1
ATOM 1163 N N . LYS A 1 158 ? -6.673 3.974 -2.769 1.00 97.19 158 LYS A N 1
ATOM 1164 C CA . LYS A 1 158 ? -6.350 5.029 -3.737 1.00 97.19 158 LYS A CA 1
ATOM 1165 C C . LYS A 1 158 ? -4.988 4.743 -4.369 1.00 97.19 158 LYS A C 1
ATOM 1167 O O . LYS A 1 158 ? -3.957 4.936 -3.731 1.00 97.19 158 LYS A O 1
ATOM 1172 N N . VAL A 1 159 ? -4.978 4.320 -5.631 1.00 97.06 159 VAL A N 1
ATOM 1173 C CA . VAL A 1 159 ? -3.735 4.073 -6.381 1.00 97.06 159 VAL A CA 1
ATOM 1174 C C . VAL A 1 159 ? -3.206 5.358 -7.016 1.00 97.06 159 VAL A C 1
ATOM 1176 O O . VAL A 1 159 ? -3.856 5.939 -7.886 1.00 97.06 159 VAL A O 1
ATOM 1179 N N . ILE A 1 160 ? -1.987 5.739 -6.651 1.00 96.25 160 ILE A N 1
ATOM 1180 C CA . ILE A 1 160 ? -1.253 6.892 -7.168 1.00 96.25 160 ILE A CA 1
ATOM 1181 C C . ILE A 1 160 ? -0.065 6.372 -7.980 1.00 96.25 160 ILE A C 1
ATOM 1183 O O . ILE A 1 160 ? 0.775 5.629 -7.484 1.00 96.25 160 ILE A O 1
ATOM 1187 N N . HIS A 1 161 ? 0.003 6.738 -9.257 1.00 93.06 161 HIS A N 1
ATOM 1188 C CA . HIS A 1 161 ? 1.097 6.310 -10.128 1.00 93.06 161 HIS A CA 1
ATOM 1189 C C . HIS A 1 161 ? 2.198 7.372 -10.142 1.00 93.06 161 HIS A C 1
ATOM 1191 O O . HIS A 1 161 ? 2.256 8.189 -11.055 1.00 93.06 161 HIS A O 1
ATOM 1197 N N . LYS A 1 162 ? 3.014 7.377 -9.087 1.00 92.06 162 LYS A N 1
ATOM 1198 C CA . LYS A 1 162 ? 4.148 8.286 -8.864 1.00 92.06 162 LYS A CA 1
ATOM 1199 C C . LYS A 1 162 ? 5.178 7.617 -7.962 1.00 92.06 162 LYS A C 1
ATOM 1201 O O . LYS A 1 162 ? 4.837 6.669 -7.247 1.00 92.06 162 LYS A O 1
ATOM 1206 N N . ARG A 1 163 ? 6.404 8.142 -7.946 1.00 90.19 163 ARG A N 1
ATOM 1207 C CA . ARG A 1 163 ? 7.336 7.853 -6.850 1.00 90.19 163 ARG A CA 1
ATOM 1208 C C . ARG A 1 163 ? 6.853 8.514 -5.557 1.00 90.19 163 ARG A C 1
ATOM 1210 O O . ARG A 1 163 ? 6.077 9.469 -5.583 1.00 90.19 163 ARG A O 1
ATOM 1217 N N . SER A 1 164 ? 7.309 8.008 -4.415 1.00 91.62 164 SER A N 1
ATOM 1218 C CA . SER A 1 164 ? 6.908 8.532 -3.104 1.00 91.62 164 SER A CA 1
ATOM 1219 C C . SER A 1 164 ? 7.391 9.959 -2.841 1.00 91.62 164 SER A C 1
ATOM 1221 O O . SER A 1 164 ? 6.698 10.715 -2.169 1.00 91.62 164 SER A O 1
ATOM 1223 N N . ASP A 1 165 ? 8.555 10.333 -3.370 1.00 90.56 165 ASP A N 1
ATOM 1224 C CA . ASP A 1 165 ? 9.153 11.668 -3.241 1.00 90.56 165 ASP A CA 1
ATOM 1225 C C . ASP A 1 165 ? 8.505 12.726 -4.151 1.00 90.56 165 ASP A C 1
ATOM 1227 O O . ASP A 1 165 ? 8.679 13.921 -3.935 1.00 90.56 165 ASP A O 1
ATOM 1231 N N . GLU A 1 166 ? 7.678 12.302 -5.108 1.00 91.25 166 GLU A N 1
ATOM 1232 C CA . GLU A 1 166 ? 6.898 13.180 -5.991 1.00 91.25 166 GLU A CA 1
ATOM 1233 C C . GLU A 1 166 ? 5.466 13.439 -5.484 1.00 91.25 166 GLU A C 1
ATOM 1235 O O . GLU A 1 166 ? 4.691 14.165 -6.122 1.00 91.25 166 GLU A O 1
ATOM 1240 N N . LEU A 1 167 ? 5.069 12.821 -4.365 1.00 92.62 167 LEU A N 1
ATOM 1241 C CA . LEU A 1 167 ? 3.726 12.964 -3.802 1.00 92.62 167 LEU A CA 1
ATOM 1242 C C . LEU A 1 167 ? 3.523 14.365 -3.218 1.00 92.62 167 LEU A C 1
ATOM 1244 O O . LEU A 1 167 ? 4.286 14.822 -2.368 1.00 92.62 167 LEU A O 1
ATOM 1248 N N . LYS A 1 168 ? 2.440 15.033 -3.627 1.00 92.62 168 LYS A N 1
ATOM 1249 C CA . LYS A 1 168 ? 2.105 16.391 -3.175 1.00 92.62 168 LYS A CA 1
ATOM 1250 C C . LYS A 1 168 ? 0.847 16.411 -2.313 1.00 92.62 168 LYS A C 1
ATOM 1252 O O . LYS A 1 168 ? -0.194 15.855 -2.686 1.00 92.62 168 LYS A O 1
ATOM 1257 N N . PHE A 1 169 ? 0.918 17.111 -1.179 1.00 91.62 169 PHE A N 1
ATOM 1258 C CA . PHE A 1 169 ? -0.251 17.370 -0.340 1.00 91.62 169 PHE A CA 1
ATOM 1259 C C . PHE A 1 169 ? -1.236 18.322 -1.026 1.00 91.62 169 PHE A C 1
ATOM 1261 O O . PHE A 1 169 ? -0.841 19.219 -1.766 1.00 91.62 169 PHE A O 1
ATOM 1268 N N . GLY A 1 170 ? -2.531 18.100 -0.811 1.00 88.38 170 GLY A N 1
ATOM 1269 C CA . GLY A 1 170 ? -3.617 18.827 -1.473 1.00 88.38 170 GLY A CA 1
ATOM 1270 C C . GLY A 1 170 ? -3.919 18.356 -2.902 1.00 88.38 170 GLY A C 1
ATOM 1271 O O . GLY A 1 170 ? -4.966 18.712 -3.434 1.00 88.38 170 GLY A O 1
ATOM 1272 N N . HIS A 1 171 ? -3.057 17.525 -3.500 1.00 90.75 171 HIS A N 1
ATOM 1273 C CA . HIS A 1 171 ? -3.258 16.947 -4.832 1.00 90.75 171 HIS A CA 1
ATOM 1274 C C . HIS A 1 171 ? -3.329 15.414 -4.777 1.00 90.75 171 HIS A C 1
ATOM 1276 O O . HIS A 1 171 ? -4.372 14.810 -5.034 1.00 90.75 171 HIS A O 1
ATOM 1282 N N . ASP A 1 172 ? -2.226 14.768 -4.393 1.00 92.88 172 ASP A N 1
ATOM 1283 C CA . ASP A 1 172 ? -2.122 13.308 -4.348 1.00 92.88 172 ASP A CA 1
ATOM 1284 C C . ASP A 1 172 ? -2.604 12.763 -3.001 1.00 92.88 172 ASP A C 1
ATOM 1286 O O . ASP A 1 172 ? -3.364 11.794 -2.951 1.00 92.88 172 ASP A O 1
ATOM 1290 N N . LEU A 1 173 ? -2.230 13.435 -1.910 1.00 92.12 173 LEU A N 1
ATOM 1291 C CA . LEU A 1 173 ? -2.642 13.118 -0.544 1.00 92.12 173 LEU A CA 1
ATOM 1292 C C . LEU A 1 173 ? -3.325 14.337 0.077 1.00 92.12 173 LEU A C 1
ATOM 1294 O O . LEU A 1 173 ? -2.825 15.449 -0.033 1.00 92.12 173 LEU A O 1
ATOM 1298 N N . TYR A 1 174 ? -4.453 14.159 0.762 1.00 87.06 174 TYR A N 1
ATOM 1299 C CA . TYR A 1 174 ? -5.128 15.290 1.416 1.00 87.06 174 TYR A CA 1
ATOM 1300 C C . TYR A 1 174 ? -4.431 15.731 2.707 1.00 87.06 174 TYR A C 1
ATOM 1302 O O . TYR A 1 174 ? -4.551 16.879 3.116 1.00 87.06 174 TYR A O 1
ATOM 1310 N N . SER A 1 175 ? -3.716 14.818 3.360 1.00 90.25 175 SER A N 1
ATOM 1311 C CA . SER A 1 175 ? -3.042 15.052 4.635 1.00 90.25 175 SER A CA 1
ATOM 1312 C C . SER A 1 175 ? -1.959 13.982 4.870 1.00 90.25 175 SER A C 1
ATOM 1314 O O . SER A 1 175 ? -1.962 12.968 4.165 1.00 90.25 175 SER A O 1
ATOM 1316 N N . PRO A 1 176 ? -1.024 14.184 5.820 1.00 92.62 176 PRO A N 1
ATOM 1317 C CA . PRO A 1 176 ? 0.037 13.213 6.120 1.00 92.62 176 PRO A CA 1
ATOM 1318 C C . PRO A 1 176 ? -0.519 11.850 6.533 1.00 92.62 176 PRO A C 1
ATOM 1320 O O . PRO A 1 176 ? -1.509 11.809 7.250 1.00 92.62 176 PRO A O 1
ATOM 1323 N N . ALA A 1 177 ? 0.099 10.745 6.122 1.00 94.12 177 ALA A N 1
ATOM 1324 C CA . ALA A 1 177 ? -0.306 9.427 6.609 1.00 94.12 177 ALA A CA 1
ATOM 1325 C C . ALA A 1 177 ? 0.040 9.259 8.100 1.00 94.12 177 ALA A C 1
ATOM 1327 O O . ALA A 1 177 ? 1.048 9.784 8.567 1.00 94.12 177 ALA A O 1
ATOM 1328 N N . ASP A 1 178 ? -0.789 8.511 8.828 1.00 96.06 178 ASP A N 1
ATOM 1329 C CA . ASP A 1 178 ? -0.518 8.098 10.210 1.00 96.06 178 ASP A CA 1
ATOM 1330 C C . ASP A 1 178 ? 0.407 6.877 10.243 1.00 96.06 178 ASP A C 1
ATOM 1332 O O . ASP A 1 178 ? 1.204 6.703 11.161 1.00 96.06 178 ASP A O 1
ATOM 1336 N N . ILE A 1 179 ? 0.274 6.011 9.234 1.00 97.38 179 ILE A N 1
ATOM 1337 C CA . ILE A 1 179 ? 0.974 4.733 9.138 1.00 97.38 179 ILE A CA 1
ATOM 1338 C C . ILE A 1 179 ? 1.597 4.627 7.752 1.00 97.38 179 ILE A C 1
ATOM 1340 O O . ILE A 1 179 ? 0.917 4.789 6.735 1.00 97.38 179 ILE A O 1
ATOM 1344 N N . LEU A 1 180 ? 2.889 4.312 7.722 1.00 96.38 180 LEU A N 1
ATOM 1345 C CA . LEU A 1 180 ? 3.623 4.019 6.502 1.00 96.38 180 LEU A CA 1
ATOM 1346 C C . LEU A 1 180 ? 3.885 2.517 6.403 1.00 96.38 180 LEU A C 1
ATOM 1348 O O . LEU A 1 180 ? 4.360 1.898 7.354 1.00 96.38 180 LEU A O 1
ATOM 1352 N N . VAL A 1 181 ? 3.593 1.944 5.242 1.00 95.31 181 VAL A N 1
ATOM 1353 C CA . VAL A 1 181 ? 3.895 0.554 4.906 1.00 95.31 181 VAL A CA 1
ATOM 1354 C C . VAL A 1 181 ? 4.739 0.553 3.635 1.00 95.31 181 VAL A C 1
ATOM 1356 O O . VAL A 1 181 ? 4.561 1.396 2.763 1.00 95.31 181 VAL A O 1
ATOM 1359 N N . GLY A 1 182 ? 5.701 -0.354 3.535 1.00 89.25 182 GLY A N 1
ATOM 1360 C CA . GLY A 1 182 ? 6.532 -0.460 2.345 1.00 89.25 182 GLY A CA 1
ATOM 1361 C C . GLY A 1 182 ? 7.492 -1.632 2.436 1.00 89.25 182 GLY A C 1
ATOM 1362 O O . GLY A 1 182 ? 7.873 -2.068 3.523 1.00 89.25 182 GLY A O 1
ATOM 1363 N N . SER A 1 183 ? 7.874 -2.155 1.275 1.00 78.69 183 SER A N 1
ATOM 1364 C CA . SER A 1 183 ? 8.844 -3.248 1.149 1.00 78.69 183 SER A CA 1
ATOM 1365 C C . SER A 1 183 ? 9.906 -2.935 0.092 1.00 78.69 183 SER A C 1
ATOM 1367 O O . SER A 1 183 ? 10.365 -3.827 -0.618 1.00 78.69 183 SER A O 1
ATOM 1369 N N . CYS A 1 184 ? 10.299 -1.669 -0.013 1.00 72.31 184 CYS A N 1
ATOM 1370 C CA . CYS A 1 184 ? 11.264 -1.154 -0.986 1.00 72.31 184 CYS A CA 1
ATOM 1371 C C . CYS A 1 184 ? 12.740 -1.378 -0.593 1.00 72.31 184 CYS A C 1
ATOM 1373 O O . CYS A 1 184 ? 13.620 -0.656 -1.052 1.00 72.31 184 CYS A O 1
ATOM 1375 N N . PHE A 1 185 ? 13.029 -2.371 0.251 1.00 72.25 185 PHE A N 1
ATOM 1376 C CA . PHE A 1 185 ? 14.384 -2.650 0.730 1.00 72.25 185 PHE A CA 1
ATOM 1377 C C . PHE A 1 185 ? 15.092 -3.677 -0.161 1.00 72.25 185 PHE A C 1
ATOM 1379 O O . PHE A 1 185 ? 14.537 -4.730 -0.479 1.00 72.25 185 PHE A O 1
ATOM 1386 N N . ASN A 1 186 ? 16.344 -3.394 -0.524 1.00 69.06 186 ASN A N 1
ATOM 1387 C CA . ASN A 1 186 ? 17.254 -4.383 -1.107 1.00 69.06 186 ASN A CA 1
ATOM 1388 C C . ASN A 1 186 ? 17.653 -5.429 -0.033 1.00 69.06 186 ASN A C 1
ATOM 1390 O O . ASN A 1 186 ? 17.569 -5.123 1.156 1.00 69.06 186 ASN A O 1
ATOM 1394 N N . PRO A 1 187 ? 18.119 -6.641 -0.395 1.00 64.19 187 PRO A N 1
ATOM 1395 C CA . PRO A 1 187 ? 18.883 -7.538 0.481 1.00 64.19 187 PRO A CA 1
ATOM 1396 C C . PRO A 1 187 ? 19.864 -6.882 1.476 1.00 64.19 187 PRO A C 1
ATOM 1398 O O . PRO A 1 187 ? 20.054 -7.410 2.567 1.00 64.19 187 PRO A O 1
ATOM 1401 N N . THR A 1 188 ? 20.478 -5.741 1.143 1.00 70.31 188 THR A N 1
ATOM 1402 C CA . THR A 1 188 ? 21.362 -4.973 2.049 1.00 70.31 188 THR A CA 1
ATOM 1403 C C . THR A 1 188 ? 20.623 -4.042 3.017 1.00 70.31 188 THR A C 1
ATOM 1405 O O . THR A 1 188 ? 21.260 -3.290 3.749 1.00 70.31 188 THR A O 1
ATOM 1408 N N . ALA A 1 189 ? 19.289 -4.061 3.014 1.00 63.12 189 ALA A N 1
ATOM 1409 C CA . ALA A 1 189 ? 18.398 -3.133 3.710 1.00 63.12 189 ALA A CA 1
ATOM 1410 C C . ALA A 1 189 ? 18.609 -1.650 3.352 1.00 63.12 189 ALA A C 1
ATOM 1412 O O . ALA A 1 189 ? 18.126 -0.766 4.059 1.00 63.12 189 ALA A O 1
ATOM 1413 N N . THR A 1 190 ? 19.294 -1.365 2.242 1.00 57.31 190 THR A N 1
ATOM 1414 C CA . THR A 1 190 ? 19.471 -0.003 1.743 1.00 57.31 190 THR A CA 1
ATOM 1415 C C . THR A 1 190 ? 18.398 0.361 0.717 1.00 57.31 190 THR A C 1
ATOM 1417 O O . THR A 1 190 ? 17.806 -0.507 0.066 1.00 57.31 190 THR A O 1
ATOM 1420 N N . LEU A 1 191 ? 18.133 1.665 0.599 1.00 58.47 191 LEU A N 1
ATOM 1421 C CA . LEU A 1 191 ? 17.173 2.255 -0.345 1.00 58.47 191 LEU A CA 1
ATOM 1422 C C . LEU A 1 191 ? 17.839 2.658 -1.675 1.00 58.47 191 LEU A C 1
ATOM 1424 O O . LEU A 1 191 ? 17.189 3.222 -2.549 1.00 58.47 191 LEU A O 1
ATOM 1428 N N . ASP A 1 192 ? 19.129 2.351 -1.842 1.00 46.69 192 ASP A N 1
ATOM 1429 C CA . ASP A 1 192 ? 20.007 2.912 -2.882 1.00 46.69 192 ASP A CA 1
ATOM 1430 C C . ASP A 1 192 ? 19.631 2.497 -4.317 1.00 46.69 192 ASP A C 1
ATOM 1432 O O . ASP A 1 192 ? 20.172 3.028 -5.283 1.00 46.69 192 ASP A O 1
ATOM 1436 N N . TYR A 1 193 ? 18.709 1.541 -4.461 1.00 42.97 193 TYR A N 1
ATOM 1437 C CA . TYR A 1 193 ? 18.249 0.988 -5.738 1.00 42.97 193 TYR A CA 1
ATOM 1438 C C . TYR A 1 193 ? 16.817 1.378 -6.107 1.00 42.97 193 TYR A C 1
ATOM 1440 O O . TYR A 1 193 ? 16.227 0.756 -6.991 1.00 42.97 193 TYR A O 1
ATOM 1448 N N . TRP A 1 194 ? 16.245 2.386 -5.449 1.00 42.59 194 TRP A N 1
ATOM 1449 C CA . TRP A 1 194 ? 14.904 2.856 -5.772 1.00 42.59 194 TRP A CA 1
ATOM 1450 C C . TRP A 1 194 ? 14.949 4.103 -6.674 1.00 42.59 194 TRP A C 1
ATOM 1452 O O . TRP A 1 194 ? 15.299 5.185 -6.194 1.00 42.59 194 TRP A O 1
ATOM 1462 N N . PRO A 1 195 ? 14.656 3.966 -7.983 1.00 38.91 195 PRO A N 1
ATOM 1463 C CA . PRO A 1 195 ? 14.438 5.093 -8.874 1.00 38.91 195 PRO A CA 1
ATOM 1464 C C . PRO A 1 195 ? 12.997 5.606 -8.803 1.00 38.91 195 PRO A C 1
ATOM 1466 O O . PRO A 1 195 ? 12.190 5.207 -7.936 1.00 38.91 195 PRO A O 1
#

Secondary structure (DSSP, 8-state):
-----------PPPPP--------PPPPPEEEEEEEE-TTT--EEEEEEEE---------PPPPHHHHHHTSTHHHHHH-HHHHHHHHHHHHHH--STT-EEEEES-TTSHHHHHHHHHHHHTT-TTT-EEEEE---HHHHHHHHHHHHHTT-TTTSEEE-S-GGG--BTTTBSS--SEEEE----TTS--TT--

pLDDT: mean 77.77, std 21.97, range [35.28, 98.56]

Organism: Zizania palustris (NCBI:txid103762)

Foldseek 3Di:
DDDDDDDDDDDDDDPDDDDDPPPPDDDDFAWDWDWDADPPPRFIDIDTDGDDPDDDDDDDDDDGPVVVVVPDCPVVCVPPPVNLVVLLVVLLVQQQALQAEEEEAQCQLVSSVVSNLVSSVVNVNQPRYAAEYEHQDPVRLVNNCVSCVVVVNNVRYHYDHGHPVPDDDPPRHVDDGPYYHYDCADPVRDNVPPD

Radius of gyration: 25.85 Å; chains: 1; bounding box: 55×83×61 Å